Protein AF-A0A9W7ATI6-F1 (afdb_monomer_lite)

Radius of gyration: 27.72 Å; chains: 1; bounding box: 76×76×62 Å

Sequence (302 aa):
MLGPPVRGVVDSLDEVRRDVKELQRQQNMWSTRRSHGVHMVLIVRATEPGTSPCEAAKWLSISLLIIFVQCWVLSTIVDESSYARCVDHDDCHIGEFCAPSPLNQRINPGTCHDCYVTTLPMSRIETEIYWLYVDDPTYWSSAVSHCTSTDTLPLRCDFLVHNRLMLSGGGVLVLLFSAVVALIPTVADLDQAADERAVMSERGLYKKSSSPIHVSTRALLYISHTSRVHFVPLLVVAATVGLLIADSLNSQNFLLNGLAVGFASNIDDLISFLIVSEAERQDVETFRDVVGGCTGFVRGVV

Organism: NCBI:txid1606541

Foldseek 3Di:
DDDDDPVVVVVVVVVVVVVVVVVVVVVLVVVLVLQDFLLLLLLCQLLPPPQDLVNSLVSLVVSVVLLVQLLVLLVVLLVCLQWPWDLFQVVDDQQWGFFADLPPRDSVGTTIDGLLVLVDDVVCCCVVVVSRDDPDPVVSVRSNVSNVVRVPDHPDRPLQVVLVVVQDPVLVVLLVVLVVLLCVLLVSLQVSLVLSVLSVVVSPLVPPDPPVSSVVSVVSSVVSSCSSNPSLSVSSVSSLVSQCSRDRSDNVSSVVSSVSSSCSSCVSSVVCVVPPDPVSSVVSSVVSVVSVVVVVVVVVPD

pLDDT: mean 85.04, std 12.94, range [37.16, 97.38]

Secondary structure (DSSP, 8-state):
-PPPPTHHHHHHHHHHHHHHHHHHHHHHHHHHTS---HHHHHHHHHTSTT--HHHHHHHHHHHHHHHHHHHHHHHHHHHHHHS-EESSGGGSPTTEEEE--TTT--STTEEEEEGGGGGS-HHHHHHH-GGG--S-HHHHHHHHHHHHHH--STTS-HHHHHHHHH--HHHHHHHHHHHHHHHHHHHHHHHHHHHHHHHHHHTTTTS----HHHHHHHHHHHHHHHIIIIIHHHHHHHHHHHHHHHS---HHHHHHHHHHHHHHHTHHHHHHHHHS-HHHHHHHHHHHHHHHHHHHHHHT--

Structure (mmCIF, N/CA/C/O backbone):
data_AF-A0A9W7ATI6-F1
#
_entry.id   AF-A0A9W7ATI6-F1
#
loop_
_atom_site.group_PDB
_atom_site.id
_atom_site.type_symbol
_atom_site.label_atom_id
_atom_site.label_alt_id
_atom_site.label_comp_id
_atom_site.label_asym_id
_atom_site.label_entity_id
_atom_site.label_seq_id
_atom_site.pdbx_PDB_ins_code
_atom_site.Cartn_x
_atom_site.Cartn_y
_atom_site.Cartn_z
_atom_site.occupancy
_atom_site.B_iso_or_equiv
_atom_site.auth_seq_id
_atom_site.auth_comp_id
_atom_site.auth_asym_id
_atom_site.auth_atom_id
_atom_site.pdbx_PDB_model_num
ATOM 1 N N . MET A 1 1 ? -52.123 -52.884 23.091 1.00 51.62 1 MET A N 1
ATOM 2 C CA . MET A 1 1 ? -50.723 -52.631 22.695 1.00 51.62 1 MET A CA 1
ATOM 3 C C . MET A 1 1 ? -50.350 -51.262 23.234 1.00 51.62 1 MET A C 1
ATOM 5 O O . MET A 1 1 ? -50.829 -50.266 22.713 1.00 51.62 1 MET A O 1
ATOM 9 N N . LEU A 1 2 ? -49.643 -51.223 24.364 1.00 52.16 2 LEU A N 1
ATOM 10 C CA . LEU A 1 2 ? -49.191 -49.979 24.988 1.00 52.16 2 LEU A CA 1
ATOM 11 C C . LEU A 1 2 ? -47.917 -49.545 24.260 1.00 52.16 2 LEU A C 1
ATOM 13 O O . LEU A 1 2 ? -46.961 -50.315 24.198 1.00 52.16 2 LEU A O 1
ATOM 17 N N . GLY A 1 3 ? -47.962 -48.369 23.633 1.00 63.25 3 GLY A N 1
ATOM 18 C CA . GLY A 1 3 ? -46.835 -47.811 22.891 1.00 63.25 3 GLY A CA 1
ATOM 19 C C . GLY A 1 3 ? -45.614 -47.579 23.789 1.00 63.25 3 GLY A C 1
ATOM 20 O O . GLY A 1 3 ? -45.766 -47.451 25.008 1.00 63.25 3 GLY A O 1
ATOM 21 N N . PRO A 1 4 ? -44.404 -47.547 23.205 1.00 60.66 4 PRO A N 1
ATOM 22 C CA . PRO A 1 4 ? -43.172 -47.366 23.959 1.00 60.66 4 PRO A CA 1
ATOM 23 C C . PRO A 1 4 ? -43.189 -46.050 24.758 1.00 60.66 4 PRO A C 1
ATOM 25 O O . PRO A 1 4 ? -43.809 -45.069 24.338 1.00 60.66 4 PRO A O 1
ATOM 28 N N . PRO A 1 5 ? -42.527 -46.017 25.926 1.00 57.91 5 PRO A N 1
ATOM 29 C CA . PRO A 1 5 ? -42.565 -44.877 26.828 1.00 57.91 5 PRO A CA 1
ATOM 30 C C . PRO A 1 5 ? -41.905 -43.645 26.195 1.00 57.91 5 PRO A C 1
ATOM 32 O O . PRO A 1 5 ? -40.719 -43.644 25.876 1.00 57.91 5 PRO A O 1
ATOM 35 N N . VAL A 1 6 ? -42.681 -42.562 26.100 1.00 66.31 6 VAL A N 1
ATOM 36 C CA . VAL A 1 6 ? -42.311 -41.240 25.551 1.00 66.31 6 VAL A CA 1
ATOM 37 C C . VAL A 1 6 ? -41.060 -40.628 26.212 1.00 66.31 6 VAL A C 1
ATOM 39 O O . VAL A 1 6 ? -40.416 -39.764 25.626 1.00 66.31 6 VAL A O 1
ATOM 42 N N . ARG A 1 7 ? -40.658 -41.104 27.400 1.00 68.75 7 ARG A N 1
ATOM 43 C CA . ARG A 1 7 ? -39.476 -40.609 28.130 1.00 68.75 7 ARG A CA 1
ATOM 44 C C . ARG A 1 7 ? -38.170 -40.696 27.336 1.00 68.75 7 ARG A C 1
ATOM 46 O O . ARG A 1 7 ? -37.406 -39.744 27.376 1.00 68.75 7 ARG A O 1
ATOM 53 N N . GLY A 1 8 ? -37.951 -41.760 26.561 1.00 67.62 8 GLY A N 1
ATOM 54 C CA . GLY A 1 8 ? -36.693 -41.922 25.816 1.00 67.62 8 GLY A CA 1
ATOM 55 C C . GLY A 1 8 ? -36.471 -40.880 24.710 1.00 67.62 8 GLY A C 1
ATOM 56 O O . GLY A 1 8 ? -35.336 -40.624 24.326 1.00 67.62 8 GLY A O 1
ATOM 57 N N . VAL A 1 9 ? -37.541 -40.251 24.209 1.00 71.38 9 VAL A N 1
ATOM 58 C CA . VAL A 1 9 ? -37.456 -39.238 23.142 1.00 71.38 9 VAL A CA 1
ATOM 59 C C . VAL A 1 9 ? -37.046 -37.870 23.696 1.00 71.38 9 VAL A C 1
ATOM 61 O O . VAL A 1 9 ? -36.366 -37.110 23.012 1.00 71.38 9 VAL A O 1
ATOM 64 N N . VAL A 1 10 ? -37.427 -37.556 24.938 1.00 76.25 10 VAL A N 1
ATOM 65 C CA . VAL A 1 10 ? -37.112 -36.265 25.571 1.00 76.25 10 VAL A CA 1
ATOM 66 C C . VAL A 1 10 ? -35.636 -36.197 25.962 1.00 76.25 10 VAL A C 1
ATOM 68 O O . VAL A 1 10 ? -34.972 -35.217 25.635 1.00 76.25 10 VAL A O 1
ATOM 71 N N . ASP A 1 11 ? -35.101 -37.266 26.556 1.00 80.12 11 ASP A N 1
ATOM 72 C CA . ASP A 1 11 ? -33.689 -37.319 26.959 1.00 80.12 11 ASP A CA 1
ATOM 73 C C . ASP A 1 11 ? -32.748 -37.219 25.740 1.00 80.12 11 ASP A C 1
ATOM 75 O O . ASP A 1 11 ? -31.734 -36.522 25.782 1.00 80.12 11 ASP A O 1
ATOM 79 N N . SER A 1 12 ? -33.142 -37.822 24.611 1.00 82.50 12 SER A N 1
ATOM 80 C CA . SER A 1 12 ? -32.410 -37.730 23.340 1.00 82.50 12 SER A CA 1
ATOM 81 C C . SER A 1 12 ? -32.424 -36.316 22.742 1.00 82.50 12 SER A C 1
ATOM 83 O O . SER A 1 12 ? -31.421 -35.876 22.182 1.00 82.50 12 SER A O 1
ATOM 85 N N . LEU A 1 13 ? -33.522 -35.566 22.886 1.00 85.19 13 LEU A N 1
ATOM 86 C CA . LEU A 1 13 ? -33.608 -34.179 22.411 1.00 85.19 13 LEU A CA 1
ATOM 87 C C . LEU A 1 13 ? -32.725 -33.228 23.225 1.00 85.19 13 LEU A C 1
ATOM 89 O O . LEU A 1 13 ? -32.112 -32.325 22.652 1.00 85.19 13 LEU A O 1
ATOM 93 N N . ASP A 1 14 ? -32.635 -33.423 24.540 1.00 88.12 14 ASP A N 1
ATOM 94 C CA . ASP A 1 14 ? -31.784 -32.598 25.402 1.00 88.12 14 ASP A CA 1
ATOM 95 C C . ASP A 1 14 ? -30.289 -32.876 25.202 1.00 88.12 14 ASP A C 1
ATOM 97 O O . ASP A 1 14 ? -29.465 -31.968 25.353 1.00 88.12 14 ASP A O 1
ATOM 101 N N . GLU A 1 15 ? -29.931 -34.107 24.835 1.00 90.38 15 GLU A N 1
ATOM 102 C CA . GLU A 1 15 ? -28.570 -34.481 24.448 1.00 90.38 15 GLU A CA 1
ATOM 103 C C . GLU A 1 15 ? -28.185 -33.852 23.102 1.00 90.38 15 GLU A C 1
ATOM 105 O O . GLU A 1 15 ? -27.211 -33.104 23.041 1.00 90.38 15 GLU A O 1
ATOM 110 N N . VAL A 1 16 ? -29.037 -33.976 22.076 1.00 86.38 16 VAL A N 1
ATOM 111 C CA . VAL A 1 16 ? -28.834 -33.306 20.776 1.00 86.38 16 VAL A CA 1
ATOM 112 C C . VAL A 1 16 ? -28.744 -31.786 20.938 1.00 86.38 16 VAL A C 1
ATOM 114 O O . VAL A 1 16 ? -27.921 -31.132 20.301 1.00 86.38 16 VAL A O 1
ATOM 117 N N . ARG A 1 17 ? -29.545 -31.185 21.825 1.00 93.62 17 ARG A N 1
ATOM 118 C CA . ARG A 1 17 ? -29.489 -29.740 22.096 1.00 93.62 17 ARG A CA 1
ATOM 119 C C . ARG A 1 17 ? -28.186 -29.318 22.775 1.00 93.62 17 ARG A C 1
ATOM 121 O O . ARG A 1 17 ? -27.727 -28.196 22.547 1.00 93.62 17 ARG A O 1
ATOM 128 N N . ARG A 1 18 ? -27.613 -30.174 23.625 1.00 91.94 18 ARG A N 1
ATOM 129 C CA . ARG A 1 18 ? -26.296 -29.952 24.237 1.00 91.94 18 ARG A CA 1
ATOM 130 C C . ARG A 1 18 ? -25.189 -30.064 23.200 1.00 91.94 18 ARG A C 1
ATOM 132 O O . ARG A 1 18 ? -24.376 -29.150 23.129 1.00 91.94 18 ARG A O 1
ATOM 139 N N . ASP A 1 19 ? -25.224 -31.090 22.360 1.00 87.94 19 ASP A N 1
ATOM 140 C CA . ASP A 1 19 ? -24.215 -31.313 21.322 1.00 87.94 19 ASP A CA 1
ATOM 141 C C . ASP A 1 19 ? -24.245 -30.220 20.256 1.00 87.94 19 ASP A C 1
ATOM 143 O O . ASP A 1 19 ? -23.198 -29.729 19.850 1.00 87.94 19 ASP A O 1
ATOM 147 N N . VAL A 1 20 ? -25.435 -29.751 19.862 1.00 83.75 20 VAL A N 1
ATOM 148 C CA . VAL A 1 20 ? -25.567 -28.591 18.969 1.00 83.75 20 VAL A CA 1
ATOM 149 C C . VAL A 1 20 ? -24.968 -27.350 19.620 1.00 83.75 20 VAL A C 1
ATOM 151 O O . VAL A 1 20 ? -24.196 -26.659 18.970 1.00 83.75 20 VAL A O 1
ATOM 154 N N . LYS A 1 21 ? -25.245 -27.077 20.902 1.00 80.81 21 LYS A N 1
ATOM 155 C CA . LYS A 1 21 ? -24.635 -25.938 21.612 1.00 80.81 21 LYS A CA 1
ATOM 156 C C . LYS A 1 21 ? -23.119 -26.059 21.733 1.00 80.81 21 LYS A C 1
ATOM 158 O O . LYS A 1 21 ? -22.437 -25.042 21.647 1.00 80.81 21 LYS A O 1
ATOM 163 N N . GLU A 1 22 ? -22.606 -27.264 21.946 1.00 82.50 22 GLU A N 1
ATOM 164 C CA . GLU A 1 22 ? -21.173 -27.516 22.065 1.00 82.50 22 GLU A CA 1
ATOM 165 C C . GLU A 1 22 ? -20.475 -27.399 20.708 1.00 82.50 22 GLU A C 1
ATOM 167 O O . GLU A 1 22 ? -19.450 -26.738 20.614 1.00 82.50 22 GLU A O 1
ATOM 172 N N . LEU A 1 23 ? -21.069 -27.918 19.632 1.00 72.25 23 LEU A N 1
ATOM 173 C CA . LEU A 1 23 ? -20.584 -27.716 18.266 1.00 72.25 23 LEU A CA 1
ATOM 174 C C . LEU A 1 23 ? -20.655 -26.249 17.851 1.00 72.25 23 LEU A C 1
ATOM 176 O O . LEU A 1 23 ? -19.742 -25.770 17.195 1.00 72.25 23 LEU A O 1
ATOM 180 N N . GLN A 1 24 ? -21.685 -25.512 18.267 1.00 72.12 24 GLN A N 1
ATOM 181 C CA . GLN A 1 24 ? -21.799 -24.077 18.008 1.00 72.12 24 GLN A CA 1
ATOM 182 C C . GLN A 1 24 ? -20.759 -23.287 18.809 1.00 72.12 24 GLN A C 1
ATOM 184 O O . GLN A 1 24 ? -20.152 -22.366 18.276 1.00 72.12 24 GLN A O 1
ATOM 189 N N . ARG A 1 25 ? -20.471 -23.699 20.052 1.00 66.06 25 ARG A N 1
ATOM 190 C CA . ARG A 1 25 ? -19.345 -23.180 20.840 1.00 66.06 25 ARG A CA 1
ATOM 191 C C . ARG A 1 25 ? -18.009 -23.485 20.192 1.00 66.06 25 ARG A C 1
ATOM 193 O O . ARG A 1 25 ? -17.198 -22.582 20.081 1.00 66.06 25 ARG A O 1
ATOM 200 N N . GLN A 1 26 ? -17.781 -24.717 19.747 1.00 58.88 26 GLN A N 1
ATOM 201 C CA . GLN A 1 26 ? -16.547 -25.110 19.078 1.00 58.88 26 GLN A CA 1
ATOM 202 C C . GLN A 1 26 ? -16.400 -24.392 17.742 1.00 58.88 26 GLN A C 1
ATOM 204 O O . GLN A 1 26 ? -15.335 -23.870 17.460 1.00 58.88 26 GLN A O 1
ATOM 209 N N . GLN A 1 27 ? -17.457 -24.276 16.944 1.00 61.06 27 GLN A N 1
ATOM 210 C CA . GLN A 1 27 ? -17.443 -23.538 15.685 1.00 61.06 27 GLN A CA 1
ATOM 211 C C . GLN A 1 27 ? -17.192 -22.042 15.911 1.00 61.06 27 GLN A C 1
ATOM 213 O O . GLN A 1 27 ? -16.400 -21.449 15.178 1.00 61.06 27 GLN A O 1
ATOM 218 N N . ASN A 1 28 ? -17.767 -21.457 16.965 1.00 52.31 28 ASN A N 1
ATOM 219 C CA . ASN A 1 28 ? -17.426 -20.108 17.403 1.00 52.31 28 ASN A CA 1
ATOM 220 C C . ASN A 1 28 ? -15.957 -20.025 17.838 1.00 52.31 28 ASN A C 1
ATOM 222 O O . ASN A 1 28 ? -15.294 -19.092 17.396 1.00 52.31 28 ASN A O 1
ATOM 226 N N . MET A 1 29 ? -15.435 -21.028 18.566 1.00 44.56 29 MET A N 1
ATOM 227 C CA . MET A 1 29 ? -14.030 -21.182 19.010 1.00 44.56 29 MET A CA 1
ATOM 228 C C . MET A 1 29 ? -13.028 -21.285 17.837 1.00 44.56 29 MET A C 1
ATOM 230 O O . MET A 1 29 ? -11.939 -20.715 17.838 1.00 44.56 29 MET A O 1
ATOM 234 N N . TRP A 1 30 ? -13.400 -22.023 16.790 1.00 41.22 30 TRP A N 1
ATOM 235 C CA . TRP A 1 30 ? -12.609 -22.171 15.568 1.00 41.22 30 TRP A CA 1
ATOM 236 C C . TRP A 1 30 ? -12.714 -20.925 14.676 1.00 41.22 30 TRP A C 1
ATOM 238 O O . TRP A 1 30 ? -11.758 -20.609 13.971 1.00 41.22 30 TRP A O 1
ATOM 248 N N . SER A 1 31 ? -13.821 -20.172 14.743 1.00 48.69 31 SER A N 1
ATOM 249 C CA . SER A 1 31 ? -13.929 -18.845 14.116 1.00 48.69 31 SER A CA 1
ATOM 250 C C . SER A 1 31 ? -13.167 -17.753 14.887 1.00 48.69 31 SER A C 1
ATOM 252 O O . SER A 1 31 ? -12.706 -16.792 14.275 1.00 48.69 31 SER A O 1
ATOM 254 N N . THR A 1 32 ? -12.983 -17.921 16.202 1.00 42.81 32 THR A N 1
ATOM 255 C CA . THR A 1 32 ? -12.274 -16.995 17.114 1.00 42.81 32 THR A CA 1
ATOM 256 C C . THR A 1 32 ? -10.761 -17.146 17.073 1.00 42.81 32 THR A C 1
ATOM 258 O O . THR A 1 32 ? -10.058 -16.196 17.379 1.00 42.81 32 THR A O 1
ATOM 261 N N . ARG A 1 33 ? -10.229 -18.248 16.529 1.00 47.69 33 ARG A N 1
ATOM 262 C CA . ARG A 1 33 ? -8.802 -18.334 16.163 1.00 47.69 33 ARG A CA 1
ATOM 263 C C . ARG A 1 33 ? -8.390 -17.451 14.976 1.00 47.69 33 ARG A C 1
ATOM 265 O O . ARG A 1 33 ? -7.225 -17.496 14.580 1.00 47.69 33 ARG A O 1
ATOM 272 N N . ARG A 1 34 ? -9.305 -16.660 14.399 1.00 54.88 34 ARG A N 1
ATOM 273 C CA . ARG A 1 34 ? -8.935 -15.548 13.513 1.00 54.88 34 ARG A CA 1
ATOM 274 C C . ARG A 1 34 ? -8.216 -14.506 14.361 1.00 54.88 34 ARG A C 1
ATOM 276 O O . ARG A 1 34 ? -8.836 -13.906 15.235 1.00 54.88 34 ARG A O 1
ATOM 283 N N . SER A 1 35 ? -6.921 -14.329 14.108 1.00 56.12 35 SER A N 1
ATOM 284 C CA . SER A 1 35 ? -6.078 -13.294 14.705 1.00 56.12 35 SER A CA 1
ATOM 285 C C . SER A 1 35 ? -6.854 -11.989 14.816 1.00 56.12 35 SER A C 1
ATOM 287 O O . SER A 1 35 ? -7.291 -11.411 13.830 1.00 56.12 35 SER A O 1
ATOM 289 N N . HIS A 1 36 ? -7.116 -11.554 16.043 1.00 68.94 36 HIS A N 1
ATOM 290 C CA . HIS A 1 36 ? -7.643 -10.220 16.252 1.00 68.94 36 HIS A CA 1
ATOM 291 C C . HIS A 1 36 ? -6.458 -9.271 16.187 1.00 68.94 36 HIS A C 1
ATOM 293 O O . HIS A 1 36 ? -5.643 -9.256 17.111 1.00 68.94 36 HIS A O 1
ATOM 299 N N . GLY A 1 37 ? -6.344 -8.507 15.103 1.00 86.25 37 GLY A N 1
ATOM 300 C CA . GLY A 1 37 ? -5.320 -7.476 14.975 1.00 86.25 37 GLY A CA 1
ATOM 301 C C . GLY A 1 37 ? -5.337 -6.504 16.147 1.00 86.25 37 GLY A C 1
ATOM 302 O O . GLY A 1 37 ? -6.390 -6.242 16.743 1.00 86.25 37 GLY A O 1
ATOM 303 N N . VAL A 1 38 ? -4.167 -5.942 16.477 1.00 90.69 38 VAL A N 1
ATOM 304 C CA . VAL A 1 38 ? -3.998 -4.976 17.586 1.00 90.69 38 VAL A CA 1
ATOM 305 C C . VAL A 1 38 ? -5.029 -3.865 17.485 1.00 90.69 38 VAL A C 1
ATOM 307 O O . VAL A 1 38 ? -5.577 -3.410 18.484 1.00 90.69 38 VAL A O 1
ATOM 310 N N . HIS A 1 39 ? -5.324 -3.460 16.256 1.00 91.88 39 HIS A N 1
ATOM 311 C CA . HIS A 1 39 ? -6.316 -2.456 15.937 1.00 91.88 39 HIS A CA 1
ATOM 312 C C . HIS A 1 39 ? -7.690 -2.723 16.574 1.00 91.88 39 HIS A C 1
ATOM 314 O O . HIS A 1 39 ? -8.250 -1.838 17.222 1.00 91.88 39 HIS A O 1
ATOM 320 N N . MET A 1 40 ? -8.207 -3.950 16.471 1.00 90.94 40 MET A N 1
ATOM 321 C CA . MET A 1 40 ? -9.504 -4.309 17.054 1.00 90.94 40 MET A CA 1
ATOM 322 C C . MET A 1 40 ? -9.458 -4.267 18.585 1.00 90.94 40 MET A C 1
ATOM 324 O O . MET A 1 40 ? -10.374 -3.741 19.217 1.00 90.94 40 MET A O 1
ATOM 328 N N . VAL A 1 41 ? -8.364 -4.745 19.188 1.00 91.06 41 VAL A N 1
ATOM 329 C CA . VAL A 1 41 ? -8.143 -4.663 20.643 1.00 91.06 41 VAL A CA 1
ATOM 330 C C . VAL A 1 41 ? -8.166 -3.202 21.101 1.00 91.06 41 VAL A C 1
ATOM 332 O O . VAL A 1 41 ? -8.845 -2.862 22.070 1.00 91.06 41 VAL A O 1
ATOM 335 N N . LEU A 1 42 ? -7.491 -2.311 20.373 1.00 92.94 42 LEU A N 1
ATOM 336 C CA . LEU A 1 42 ? -7.464 -0.878 20.665 1.00 92.94 42 LEU A CA 1
ATOM 337 C C . LEU A 1 42 ? -8.850 -0.232 20.540 1.00 92.94 42 LEU A C 1
ATOM 339 O O . LEU A 1 42 ? -9.218 0.568 21.402 1.00 92.94 42 LEU A O 1
ATOM 343 N N . ILE A 1 43 ? -9.645 -0.600 19.529 1.00 91.50 43 ILE A N 1
ATOM 344 C CA . ILE A 1 43 ? -11.040 -0.147 19.399 1.00 91.50 43 ILE A CA 1
ATOM 345 C C . ILE A 1 43 ? -11.877 -0.637 20.579 1.00 91.50 43 ILE A C 1
ATOM 347 O O . ILE A 1 43 ? -12.638 0.138 21.163 1.00 91.50 43 ILE A O 1
ATOM 351 N N . VAL A 1 44 ? -11.734 -1.903 20.967 1.00 90.19 44 VAL A N 1
ATOM 352 C CA . VAL A 1 44 ? -12.432 -2.474 22.123 1.00 90.19 44 VAL A CA 1
ATOM 353 C C . VAL A 1 44 ? -12.073 -1.705 23.396 1.00 90.19 44 VAL A C 1
ATOM 355 O O . VAL A 1 44 ? -12.975 -1.269 24.106 1.00 90.19 44 VAL A O 1
ATOM 358 N N . ARG A 1 45 ? -10.796 -1.424 23.662 1.00 91.00 45 ARG A N 1
ATOM 359 C CA . ARG A 1 45 ? -10.388 -0.610 24.824 1.00 91.00 45 ARG A CA 1
ATOM 360 C C . ARG A 1 45 ? -10.929 0.822 24.749 1.00 91.00 45 ARG A C 1
ATOM 362 O O . ARG A 1 45 ? -11.443 1.355 25.732 1.00 91.00 45 ARG A O 1
ATOM 369 N N . ALA A 1 46 ? -10.878 1.440 23.569 1.00 91.69 46 ALA A N 1
ATOM 370 C CA . ALA A 1 46 ? -11.382 2.797 23.353 1.00 91.69 46 ALA A CA 1
ATOM 371 C C . ALA A 1 46 ? -12.899 2.922 23.563 1.00 91.69 46 ALA A C 1
ATOM 373 O O . ALA A 1 46 ? -13.395 3.990 23.916 1.00 91.69 46 ALA A O 1
ATOM 374 N N . THR A 1 47 ? -13.635 1.840 23.318 1.00 89.12 47 THR A N 1
ATOM 375 C CA . THR A 1 47 ? -15.101 1.786 23.386 1.00 89.12 47 THR A CA 1
ATOM 376 C C . THR A 1 47 ? -15.622 1.148 24.675 1.00 89.12 47 THR A C 1
ATOM 378 O O . THR A 1 47 ? -16.834 0.993 24.827 1.00 89.12 47 THR A O 1
ATOM 381 N N . GLU A 1 48 ? -14.740 0.739 25.588 1.00 88.06 48 GLU A N 1
ATOM 382 C CA . GLU A 1 48 ? -15.114 0.058 26.826 1.00 88.06 48 GLU A CA 1
ATOM 383 C C . GLU A 1 48 ? -15.979 0.964 27.734 1.00 88.06 48 GLU A C 1
ATOM 385 O O . GLU A 1 48 ? -15.746 2.178 27.825 1.00 88.06 48 GLU A O 1
ATOM 390 N N . PRO A 1 49 ? -17.024 0.423 28.393 1.00 85.75 49 PRO A N 1
ATOM 391 C CA . PRO A 1 49 ? -17.849 1.209 29.302 1.00 85.75 49 PRO A CA 1
ATOM 392 C C . PRO A 1 49 ? -17.021 1.825 30.435 1.00 85.75 49 PRO A C 1
ATOM 394 O O . PRO A 1 49 ? -16.366 1.122 31.194 1.00 85.75 49 PRO A O 1
ATOM 397 N N . GLY A 1 50 ? -17.100 3.148 30.586 1.00 88.06 50 GLY A N 1
ATOM 398 C CA . GLY A 1 50 ? -16.363 3.880 31.622 1.00 88.06 50 GLY A CA 1
ATOM 399 C C . GLY A 1 50 ? -15.028 4.462 31.156 1.00 88.06 50 GLY A C 1
ATOM 400 O O . GLY A 1 50 ? -14.476 5.301 31.868 1.00 88.06 50 GLY A O 1
ATOM 401 N N . THR A 1 51 ? -14.557 4.118 29.952 1.00 88.94 51 THR A N 1
ATOM 402 C CA . THR A 1 51 ? -13.366 4.739 29.363 1.00 88.94 51 THR A CA 1
ATOM 403 C C . THR A 1 51 ? -13.572 6.243 29.211 1.00 88.94 51 THR A C 1
ATOM 405 O O . THR A 1 51 ? -14.555 6.716 28.628 1.00 88.94 51 THR A O 1
ATOM 408 N N . SER A 1 52 ? -12.632 7.021 29.751 1.00 90.88 52 SER A N 1
ATOM 409 C CA . SER A 1 52 ? -12.683 8.476 29.628 1.00 90.88 52 SER A CA 1
ATOM 410 C C . SER A 1 52 ? -12.483 8.901 28.163 1.00 90.88 52 SER A C 1
ATOM 412 O O . SER A 1 52 ? -11.746 8.245 27.426 1.00 90.88 52 SER A O 1
ATOM 414 N N . PRO A 1 53 ? -13.061 10.025 27.704 1.00 88.00 53 PRO A N 1
ATOM 415 C CA . PRO A 1 53 ? -12.906 10.453 26.312 1.00 88.00 53 PRO A CA 1
ATOM 416 C C . PRO A 1 53 ? -11.446 10.692 25.882 1.00 88.00 53 PRO A C 1
ATOM 418 O O . PRO A 1 53 ? -11.093 10.453 24.731 1.00 88.00 53 PRO A O 1
ATOM 421 N N . CYS A 1 54 ? -10.587 11.138 26.806 1.00 89.50 54 CYS A N 1
ATOM 422 C CA . CYS A 1 54 ? -9.154 11.321 26.554 1.00 89.50 54 CYS A CA 1
ATOM 423 C C . CYS A 1 54 ? -8.446 9.975 26.346 1.00 89.50 54 CYS A C 1
ATOM 425 O O . CYS A 1 54 ? -7.642 9.813 25.431 1.00 89.50 54 CYS A O 1
ATOM 427 N N . GLU A 1 55 ? -8.789 8.983 27.163 1.00 93.25 55 GLU A N 1
ATOM 428 C CA . GLU A 1 55 ? -8.242 7.639 27.040 1.00 93.25 55 GLU A CA 1
ATOM 429 C C . GLU A 1 55 ? -8.723 6.933 25.768 1.00 93.25 55 GLU A C 1
ATOM 431 O O . GLU A 1 55 ? -7.914 6.325 25.070 1.00 93.25 55 GLU A O 1
ATOM 436 N N . ALA A 1 56 ? -9.999 7.094 25.406 1.00 91.81 56 ALA A N 1
ATOM 437 C CA . ALA A 1 56 ? -10.526 6.620 24.131 1.00 91.81 56 ALA A CA 1
ATOM 438 C C . ALA A 1 56 ? -9.766 7.240 22.948 1.00 91.81 56 ALA A C 1
ATOM 440 O O . ALA A 1 56 ? -9.299 6.523 22.065 1.00 91.81 56 ALA A O 1
ATOM 441 N N . ALA A 1 57 ? -9.567 8.563 22.958 1.00 91.44 57 ALA A N 1
ATOM 442 C CA . ALA A 1 57 ? -8.803 9.258 21.923 1.00 91.44 57 ALA A CA 1
ATOM 443 C C . ALA A 1 57 ? -7.346 8.769 21.834 1.00 91.44 57 ALA A C 1
ATOM 445 O O . ALA A 1 57 ? -6.831 8.605 20.727 1.00 91.44 57 ALA A O 1
ATOM 446 N N . LYS A 1 58 ? -6.694 8.487 22.972 1.00 94.19 58 LYS A N 1
ATOM 447 C CA . LYS A 1 58 ? -5.344 7.900 23.021 1.00 94.19 58 LYS A CA 1
ATOM 448 C C . LYS A 1 58 ? -5.302 6.554 22.295 1.00 94.19 58 LYS A C 1
ATOM 450 O O . LYS A 1 58 ? -4.473 6.373 21.407 1.00 94.19 58 LYS A O 1
ATOM 455 N N . TRP A 1 59 ? -6.198 5.629 22.641 1.00 94.94 59 TRP A N 1
ATOM 456 C CA . TRP A 1 59 ? -6.233 4.294 22.036 1.00 94.94 59 TRP A CA 1
ATOM 457 C C . TRP A 1 59 ? -6.532 4.339 20.533 1.00 94.94 59 TRP A C 1
ATOM 459 O O . TRP A 1 59 ? -5.844 3.682 19.754 1.00 94.94 59 TRP A O 1
ATOM 469 N N . LEU A 1 60 ? -7.478 5.182 20.113 1.00 94.50 60 LEU A N 1
ATOM 470 C CA . LEU A 1 60 ? -7.796 5.378 18.694 1.00 94.50 60 LEU A CA 1
ATOM 471 C C . LEU A 1 60 ? -6.653 6.022 17.913 1.00 94.50 60 LEU A C 1
ATOM 473 O O . LEU A 1 60 ? -6.435 5.673 16.760 1.00 94.50 60 LEU A O 1
ATOM 477 N N . SER A 1 61 ? -5.901 6.935 18.530 1.00 94.62 61 SER A N 1
ATOM 478 C CA . SER A 1 61 ? -4.730 7.540 17.886 1.00 94.62 61 SER A CA 1
ATOM 479 C C . SER A 1 61 ? -3.632 6.505 17.639 1.00 94.62 61 SER A C 1
ATOM 481 O O . SER A 1 61 ? -3.023 6.509 16.574 1.00 94.62 61 SER A O 1
ATOM 483 N N . ILE A 1 62 ? -3.405 5.588 18.589 1.00 95.31 62 ILE A N 1
ATOM 484 C CA . ILE A 1 62 ? -2.458 4.474 18.414 1.00 95.31 62 ILE A CA 1
ATOM 485 C C . ILE A 1 62 ? -2.934 3.547 17.289 1.00 95.31 62 ILE A C 1
ATOM 487 O O . ILE A 1 62 ? -2.145 3.151 16.439 1.00 95.31 62 ILE A O 1
ATOM 491 N N . SER A 1 63 ? -4.228 3.236 17.253 1.00 94.69 63 SER A N 1
ATOM 492 C CA . SER A 1 63 ? -4.820 2.379 16.221 1.00 94.69 63 SER A CA 1
ATOM 493 C C . SER A 1 63 ? -4.696 3.006 14.821 1.00 94.69 63 SER A C 1
ATOM 495 O O . SER A 1 63 ? -4.235 2.355 13.885 1.00 94.69 63 SER A O 1
ATOM 497 N N . LEU A 1 64 ? -4.984 4.304 14.691 1.00 95.69 64 LEU A N 1
ATOM 498 C CA . LEU A 1 64 ? -4.777 5.055 13.451 1.00 95.69 64 LEU A CA 1
ATOM 499 C C . LEU A 1 64 ? -3.308 5.126 13.034 1.00 95.69 64 LEU A C 1
ATOM 501 O O . LEU A 1 64 ? -3.027 5.080 11.841 1.00 95.69 64 LEU A O 1
ATOM 505 N N . LEU A 1 65 ? -2.376 5.223 13.986 1.00 95.75 65 LEU A N 1
ATOM 506 C CA . LEU A 1 65 ? -0.944 5.195 13.689 1.00 95.75 65 LEU A CA 1
ATOM 507 C C . LEU A 1 65 ? -0.531 3.854 13.067 1.00 95.75 65 LEU A C 1
ATOM 509 O O . LEU A 1 65 ? 0.243 3.852 12.116 1.00 95.75 65 LEU A O 1
ATOM 513 N N . ILE A 1 66 ? -1.071 2.733 13.556 1.00 94.31 66 ILE A N 1
ATOM 514 C CA . ILE A 1 66 ? -0.806 1.404 12.981 1.00 94.31 66 ILE A CA 1
ATOM 515 C C . ILE A 1 66 ? -1.313 1.337 11.535 1.00 94.31 66 ILE A C 1
ATOM 517 O O . ILE A 1 66 ? -0.542 0.983 10.644 1.00 94.31 66 ILE A O 1
ATOM 521 N N . ILE A 1 67 ? -2.560 1.755 11.286 1.00 94.25 67 ILE A N 1
ATOM 522 C CA . ILE A 1 67 ? -3.121 1.809 9.923 1.00 94.25 67 ILE A CA 1
ATOM 523 C C . ILE A 1 67 ? -2.289 2.741 9.034 1.00 94.25 67 ILE A C 1
ATOM 525 O O . ILE A 1 67 ? -2.013 2.423 7.883 1.00 94.25 67 ILE A O 1
ATOM 529 N N . PHE A 1 68 ? -1.860 3.892 9.554 1.00 96.00 68 PHE A N 1
ATOM 530 C CA . PHE A 1 68 ? -1.031 4.829 8.804 1.00 96.00 68 PHE A CA 1
ATOM 531 C C . PHE A 1 68 ? 0.309 4.208 8.402 1.00 96.00 68 PHE A C 1
ATOM 533 O O . PHE A 1 68 ? 0.702 4.334 7.247 1.00 96.00 68 PHE A O 1
ATOM 540 N N . VAL A 1 69 ? 0.988 3.507 9.317 1.00 95.19 69 VAL A N 1
ATOM 541 C CA . VAL A 1 69 ? 2.238 2.790 9.014 1.00 95.19 69 VAL A CA 1
ATOM 542 C C . VAL A 1 69 ? 2.001 1.718 7.952 1.00 95.19 69 VAL A C 1
ATOM 544 O O . VAL A 1 69 ? 2.774 1.632 7.002 1.00 95.19 69 VAL A O 1
ATOM 547 N N . GLN A 1 70 ? 0.916 0.950 8.057 1.00 94.44 70 GLN A N 1
ATOM 548 C CA . GLN A 1 70 ? 0.538 -0.055 7.061 1.00 94.44 70 GLN A CA 1
ATOM 549 C C . GLN A 1 70 ? 0.307 0.569 5.676 1.00 94.44 70 GLN A C 1
ATOM 551 O O . GLN A 1 70 ? 0.888 0.120 4.687 1.00 94.44 70 GLN A O 1
ATOM 556 N N . CYS A 1 71 ? -0.482 1.644 5.602 1.00 95.75 71 CYS A N 1
ATOM 557 C CA . CYS A 1 71 ? -0.705 2.394 4.366 1.00 95.75 71 CYS A CA 1
ATOM 558 C C . CYS A 1 71 ? 0.599 2.976 3.810 1.00 95.75 71 CYS A C 1
ATOM 560 O O . CYS A 1 71 ? 0.808 2.948 2.602 1.00 95.75 71 CYS A O 1
ATOM 562 N N . TRP A 1 72 ? 1.481 3.488 4.669 1.00 96.06 72 TRP A N 1
ATOM 563 C CA . TRP A 1 72 ? 2.767 4.050 4.264 1.00 96.06 72 TRP A CA 1
ATOM 564 C C . TRP A 1 72 ? 3.691 2.986 3.660 1.00 96.06 72 TRP A C 1
ATOM 566 O O . TRP A 1 72 ? 4.260 3.212 2.593 1.00 96.06 72 TRP A O 1
ATOM 576 N N . VAL A 1 73 ? 3.787 1.804 4.279 1.00 95.81 73 VAL A N 1
ATOM 577 C CA . VAL A 1 73 ? 4.552 0.670 3.732 1.00 95.81 73 VAL A CA 1
ATOM 578 C C . VAL A 1 73 ? 3.986 0.242 2.378 1.00 95.81 73 VAL A C 1
ATOM 580 O O . VAL A 1 73 ? 4.739 0.133 1.414 1.00 95.81 73 VAL A O 1
ATOM 583 N N . LEU A 1 74 ? 2.667 0.052 2.269 1.00 95.56 74 LEU A N 1
ATOM 584 C CA . LEU A 1 74 ? 2.038 -0.335 1.000 1.00 95.56 74 LEU A CA 1
ATOM 585 C C . LEU A 1 74 ? 2.213 0.738 -0.083 1.00 95.56 74 LEU A C 1
ATOM 587 O O . LEU A 1 74 ? 2.514 0.402 -1.222 1.00 95.56 74 LEU A O 1
ATOM 591 N N . SER A 1 75 ? 2.077 2.020 0.265 1.00 96.12 75 SER A N 1
ATOM 592 C CA . SER A 1 75 ? 2.335 3.133 -0.657 1.00 96.12 75 SER A CA 1
ATOM 593 C C . SER A 1 75 ? 3.788 3.152 -1.119 1.00 96.12 75 SER A C 1
ATOM 595 O O . SER A 1 75 ? 4.041 3.389 -2.290 1.00 96.12 75 SER A O 1
ATOM 597 N N . THR A 1 76 ? 4.737 2.850 -0.230 1.00 94.25 76 THR A N 1
ATOM 598 C CA . THR A 1 76 ? 6.161 2.774 -0.586 1.00 94.25 76 THR A CA 1
ATOM 599 C C . THR A 1 76 ? 6.407 1.644 -1.583 1.00 94.25 76 THR A C 1
ATOM 601 O O . THR A 1 76 ? 7.117 1.845 -2.559 1.00 94.25 76 THR A O 1
ATOM 604 N N . ILE A 1 77 ? 5.757 0.488 -1.400 1.00 94.62 77 ILE A N 1
ATOM 605 C CA . ILE A 1 77 ? 5.803 -0.617 -2.369 1.00 94.62 77 ILE A CA 1
ATOM 606 C C . ILE A 1 77 ? 5.223 -0.183 -3.724 1.00 94.62 77 ILE A C 1
ATOM 608 O O . ILE A 1 77 ? 5.800 -0.495 -4.763 1.00 94.62 77 ILE A O 1
ATOM 612 N N . VAL A 1 78 ? 4.098 0.544 -3.738 1.00 95.25 78 VAL A N 1
ATOM 613 C CA . VAL A 1 78 ? 3.515 1.091 -4.979 1.00 95.25 78 VAL A CA 1
ATOM 614 C C . VAL A 1 78 ? 4.492 2.038 -5.670 1.00 95.25 78 VAL A C 1
ATOM 616 O O . VAL A 1 78 ? 4.715 1.904 -6.871 1.00 95.25 78 VAL A O 1
ATOM 619 N N . ASP A 1 79 ? 5.092 2.961 -4.925 1.00 92.25 79 ASP A N 1
ATOM 620 C CA . ASP A 1 79 ? 6.010 3.955 -5.476 1.00 92.25 79 ASP A CA 1
ATOM 621 C C . ASP A 1 79 ? 7.289 3.299 -6.013 1.00 92.25 79 ASP A C 1
ATOM 623 O O . ASP A 1 79 ? 7.689 3.574 -7.141 1.00 92.25 79 ASP A O 1
ATOM 627 N N . GLU A 1 80 ? 7.904 2.388 -5.252 1.00 91.56 80 GLU A N 1
ATOM 628 C CA . GLU A 1 80 ? 9.131 1.691 -5.662 1.00 91.56 80 GLU A CA 1
ATOM 629 C C . GLU A 1 80 ? 8.906 0.719 -6.823 1.00 91.56 80 GLU A C 1
ATOM 631 O O . GLU A 1 80 ? 9.790 0.561 -7.660 1.00 91.56 80 GLU A O 1
ATOM 636 N N . SER A 1 81 ? 7.724 0.103 -6.915 1.00 92.31 81 SER A N 1
ATOM 637 C CA . SER A 1 81 ? 7.371 -0.748 -8.060 1.00 92.31 81 SER A CA 1
ATOM 638 C C . SER A 1 81 ? 6.984 0.054 -9.305 1.00 92.31 81 SER A C 1
ATOM 640 O O . SER A 1 81 ? 7.191 -0.408 -10.422 1.00 92.31 81 SER A O 1
ATOM 642 N N . SER A 1 82 ? 6.458 1.269 -9.142 1.00 91.25 82 SER A N 1
ATOM 643 C CA . SER A 1 82 ? 6.150 2.152 -10.276 1.00 91.25 82 SER A CA 1
ATOM 644 C C . SER A 1 82 ? 7.392 2.859 -10.822 1.00 91.25 82 SER A C 1
ATOM 646 O O . SER A 1 82 ? 7.412 3.239 -11.989 1.00 91.25 82 SER A O 1
ATOM 648 N N . TYR A 1 83 ? 8.407 3.056 -9.976 1.00 91.62 83 TYR A N 1
ATOM 649 C CA . TYR A 1 83 ? 9.619 3.807 -10.288 1.00 91.62 83 TYR A CA 1
ATOM 650 C C . TYR A 1 83 ? 10.844 3.109 -9.688 1.00 91.62 83 TYR A C 1
ATOM 652 O O . TYR A 1 83 ? 11.326 3.480 -8.611 1.00 91.62 83 TYR A O 1
ATOM 660 N N . ALA A 1 84 ? 11.356 2.099 -10.397 1.00 93.88 84 ALA A N 1
ATOM 661 C CA . ALA A 1 84 ? 12.541 1.358 -9.974 1.00 93.88 84 ALA A CA 1
ATOM 662 C C . ALA A 1 84 ? 13.716 2.312 -9.701 1.00 93.88 84 ALA A C 1
ATOM 664 O O . ALA A 1 84 ? 13.936 3.278 -10.433 1.00 93.88 84 ALA A O 1
ATOM 665 N N . ARG A 1 85 ? 14.461 2.077 -8.618 1.00 94.88 85 ARG A N 1
ATOM 666 C CA . ARG A 1 85 ? 15.615 2.910 -8.251 1.00 94.88 85 ARG A CA 1
ATOM 667 C C . ARG A 1 85 ? 16.812 2.585 -9.135 1.00 94.88 85 ARG A C 1
ATOM 669 O O . ARG A 1 85 ? 17.067 1.424 -9.422 1.00 94.88 85 ARG A O 1
ATOM 676 N N . CYS A 1 86 ? 17.581 3.611 -9.474 1.00 96.12 86 CYS A N 1
ATOM 677 C CA . CYS A 1 86 ? 18.758 3.496 -10.330 1.00 96.12 86 CYS A CA 1
ATOM 678 C C . CYS A 1 86 ? 19.875 4.436 -9.865 1.00 96.12 86 CYS A C 1
ATOM 680 O O . CYS A 1 86 ? 19.632 5.412 -9.144 1.00 96.12 86 CYS A O 1
ATOM 682 N N . VAL A 1 87 ? 21.103 4.124 -10.262 1.00 96.19 87 VAL A N 1
ATOM 683 C CA . VAL A 1 87 ? 22.289 4.978 -10.121 1.00 96.19 87 VAL A CA 1
ATOM 684 C C . VAL A 1 87 ? 22.829 5.360 -11.500 1.00 96.19 87 VAL A C 1
ATOM 686 O O . VAL A 1 87 ? 23.310 6.481 -11.668 1.00 96.19 87 VAL A O 1
ATOM 689 N N . ASP A 1 88 ? 22.710 4.456 -12.472 1.00 96.69 88 ASP A N 1
ATOM 690 C CA . ASP A 1 88 ? 23.067 4.640 -13.879 1.00 96.69 88 ASP A CA 1
ATOM 691 C C . ASP A 1 88 ? 21.873 4.302 -14.794 1.00 96.69 88 ASP A C 1
ATOM 693 O O . ASP A 1 88 ? 20.936 3.615 -14.385 1.00 96.69 88 ASP A O 1
ATOM 697 N N . HIS A 1 89 ? 21.883 4.783 -16.039 1.00 96.88 89 HIS A N 1
ATOM 698 C CA . HIS A 1 89 ? 20.873 4.431 -17.039 1.00 96.88 89 HIS A CA 1
ATOM 699 C C . HIS A 1 89 ? 20.830 2.919 -17.299 1.00 96.88 89 HIS A C 1
ATOM 701 O O . HIS A 1 89 ? 19.748 2.377 -17.497 1.00 96.88 89 HIS A O 1
ATOM 707 N N . ASP A 1 90 ? 21.979 2.242 -17.215 1.00 96.94 90 ASP A N 1
ATOM 708 C CA . ASP A 1 90 ? 22.089 0.790 -17.407 1.00 96.94 90 ASP A CA 1
ATOM 709 C C . ASP A 1 90 ? 21.446 -0.039 -16.274 1.00 96.94 90 ASP A C 1
ATOM 711 O O . ASP A 1 90 ? 21.263 -1.247 -16.433 1.00 96.94 90 ASP A O 1
ATOM 715 N N . ASP A 1 91 ? 21.081 0.584 -15.145 1.00 96.50 91 ASP A N 1
ATOM 716 C CA . ASP A 1 91 ? 20.319 -0.083 -14.079 1.00 96.50 91 ASP A CA 1
ATOM 717 C C . ASP A 1 91 ? 18.826 -0.235 -14.436 1.00 96.50 91 ASP A C 1
ATOM 719 O O . ASP A 1 91 ? 18.118 -1.021 -13.802 1.00 96.50 91 ASP A O 1
ATOM 723 N N . CYS A 1 92 ? 18.335 0.526 -15.419 1.00 95.69 92 CYS A N 1
ATOM 724 C CA . CYS A 1 92 ? 16.935 0.523 -15.837 1.00 95.69 92 CYS A CA 1
ATOM 725 C C . CYS A 1 92 ? 16.640 -0.544 -16.898 1.00 95.69 92 CYS A C 1
ATOM 727 O O . CYS A 1 92 ? 17.540 -1.113 -17.523 1.00 95.69 92 CYS A O 1
ATOM 729 N N . HIS A 1 93 ? 15.357 -0.847 -17.109 1.00 94.81 93 HIS A N 1
ATOM 730 C CA . HIS A 1 93 ? 14.973 -1.786 -18.156 1.00 94.81 93 HIS A CA 1
ATOM 731 C C . HIS A 1 93 ? 15.192 -1.193 -19.556 1.00 94.81 93 HIS A C 1
ATOM 733 O O . HIS A 1 93 ? 15.355 0.009 -19.749 1.00 94.81 93 HIS A O 1
ATOM 739 N N . ILE A 1 94 ? 15.185 -2.061 -20.570 1.00 93.75 94 ILE A N 1
ATOM 740 C CA . ILE A 1 94 ? 15.266 -1.636 -21.973 1.00 93.75 94 ILE A CA 1
ATOM 741 C C . ILE A 1 94 ? 14.096 -0.688 -22.282 1.00 93.75 94 ILE A C 1
ATOM 743 O O . ILE A 1 94 ? 12.949 -1.008 -21.961 1.00 93.75 94 ILE A O 1
ATOM 747 N N . GLY A 1 95 ? 14.404 0.450 -22.911 1.00 94.75 95 GLY A N 1
ATOM 748 C CA . GLY A 1 95 ? 13.446 1.521 -23.199 1.00 94.75 95 GLY A CA 1
ATOM 749 C C . GLY A 1 95 ? 13.174 2.455 -22.015 1.00 94.75 95 GLY A C 1
ATOM 750 O O . GLY A 1 95 ? 12.250 3.265 -22.076 1.00 94.75 95 GLY A O 1
ATOM 751 N N . GLU A 1 96 ? 13.970 2.374 -20.950 1.00 96.19 96 GLU A N 1
ATOM 752 C CA . GLU A 1 96 ? 13.943 3.299 -19.819 1.00 96.19 96 GLU A CA 1
ATOM 753 C C . GLU A 1 96 ? 15.311 3.967 -19.627 1.00 96.19 96 GLU A C 1
ATOM 755 O O . GLU A 1 96 ? 16.331 3.499 -20.124 1.00 96.19 96 GLU A O 1
ATOM 760 N N . PHE A 1 97 ? 15.342 5.073 -18.887 1.00 96.75 97 PHE A N 1
ATOM 761 C CA . PHE A 1 97 ? 16.572 5.730 -18.458 1.00 96.75 97 PHE A CA 1
ATOM 762 C C . PHE A 1 97 ? 16.471 6.161 -16.996 1.00 96.75 97 PHE A C 1
ATOM 764 O O . PHE A 1 97 ? 15.391 6.459 -16.481 1.00 96.75 97 PHE A O 1
ATOM 771 N N . CYS A 1 98 ? 17.620 6.237 -16.326 1.00 97.19 98 CYS A N 1
ATOM 772 C CA . CYS A 1 98 ? 17.679 6.710 -14.949 1.00 97.19 98 CYS A CA 1
ATOM 773 C C . CYS A 1 98 ? 17.523 8.228 -14.866 1.00 97.19 98 CYS A C 1
ATOM 775 O O . CYS A 1 98 ? 18.407 8.947 -15.338 1.00 97.19 98 CYS A O 1
ATOM 777 N N . ALA A 1 99 ? 16.443 8.704 -14.244 1.00 95.69 99 ALA A N 1
ATOM 778 C CA . ALA A 1 99 ? 16.144 10.114 -14.020 1.00 95.69 99 ALA A CA 1
ATOM 779 C C . ALA A 1 99 ? 16.190 10.534 -12.545 1.00 95.69 99 ALA A C 1
ATOM 781 O O . ALA A 1 99 ? 16.240 9.686 -11.653 1.00 95.69 99 ALA A O 1
ATOM 782 N N . PRO A 1 100 ? 16.229 11.844 -12.248 1.00 93.56 100 PRO A N 1
ATOM 783 C CA . PRO A 1 100 ? 16.245 12.316 -10.873 1.00 93.56 100 PRO A CA 1
ATOM 784 C C . PRO A 1 100 ? 14.993 11.890 -10.121 1.00 93.56 100 PRO A C 1
ATOM 786 O O . PRO A 1 100 ? 13.875 12.009 -10.621 1.00 93.56 100 PRO A O 1
ATOM 789 N N . SER A 1 101 ? 15.178 11.471 -8.873 1.00 91.25 101 SER A N 1
ATOM 790 C CA . SER A 1 101 ? 14.056 11.081 -8.029 1.00 91.25 101 SER A CA 1
ATOM 791 C C . SER A 1 101 ? 13.157 12.297 -7.719 1.00 91.25 101 SER A C 1
ATOM 793 O O . SER A 1 101 ? 13.674 13.334 -7.279 1.00 91.25 101 SER A O 1
ATOM 795 N N . PRO A 1 102 ? 11.816 12.175 -7.831 1.00 85.00 102 PRO A N 1
ATOM 796 C CA . PRO A 1 102 ? 10.879 13.291 -7.646 1.00 85.00 102 PRO A CA 1
ATOM 797 C C . PRO A 1 102 ? 11.006 14.004 -6.292 1.00 85.00 102 PRO A C 1
ATOM 799 O O . PRO A 1 102 ? 10.713 15.191 -6.171 1.00 85.00 102 PRO A O 1
ATOM 802 N N . LEU A 1 103 ? 11.439 13.275 -5.258 1.00 84.00 103 LEU A N 1
ATOM 803 C CA . LEU A 1 103 ? 11.494 13.763 -3.877 1.00 84.00 103 LEU A CA 1
ATOM 804 C C . LEU A 1 103 ? 12.728 14.617 -3.560 1.00 84.00 103 LEU A C 1
ATOM 806 O O . LEU A 1 103 ? 12.680 15.438 -2.648 1.00 84.00 103 LEU A O 1
ATOM 810 N N . ASN A 1 104 ? 13.851 14.394 -4.246 1.00 84.38 104 ASN A N 1
ATOM 811 C CA . ASN A 1 104 ? 15.140 14.996 -3.883 1.00 84.38 104 ASN A CA 1
ATOM 812 C C . ASN A 1 104 ? 15.897 15.603 -5.072 1.00 84.38 104 ASN A C 1
ATOM 814 O O . ASN A 1 104 ? 16.940 16.213 -4.838 1.00 84.38 104 ASN A O 1
ATOM 818 N N . GLN A 1 105 ? 15.397 15.435 -6.304 1.00 83.38 105 GLN A N 1
ATOM 819 C CA . GLN A 1 105 ? 16.032 15.887 -7.546 1.00 83.38 105 GLN A CA 1
ATOM 820 C C . GLN A 1 105 ? 17.489 15.412 -7.678 1.00 83.38 105 GLN A C 1
ATOM 822 O O . GLN A 1 105 ? 18.334 16.088 -8.261 1.00 83.38 105 GLN A O 1
ATOM 827 N N . ARG A 1 106 ? 17.808 14.245 -7.106 1.00 86.38 106 ARG A N 1
ATOM 828 C CA . ARG A 1 106 ? 19.126 13.612 -7.230 1.00 86.38 106 ARG A CA 1
ATOM 829 C C . ARG A 1 106 ? 19.028 12.405 -8.149 1.00 86.38 106 ARG A C 1
ATOM 831 O O . ARG A 1 106 ? 18.052 11.667 -8.095 1.00 86.38 106 ARG A O 1
ATOM 838 N N . ILE A 1 107 ? 20.077 12.202 -8.942 1.00 82.81 107 ILE A N 1
ATOM 839 C CA . ILE A 1 107 ? 20.255 11.024 -9.807 1.00 82.81 107 ILE A CA 1
ATOM 840 C C . ILE A 1 107 ? 20.784 9.826 -9.000 1.00 82.81 107 ILE A C 1
ATOM 842 O O . ILE A 1 107 ? 20.663 8.689 -9.425 1.00 82.81 107 ILE A O 1
ATOM 846 N N . ASN A 1 108 ? 21.342 10.059 -7.805 1.00 89.00 108 ASN A N 1
ATOM 847 C CA . ASN A 1 108 ? 21.845 8.999 -6.934 1.00 89.00 108 ASN A CA 1
ATOM 848 C C . ASN A 1 108 ? 21.234 9.105 -5.519 1.00 89.00 108 ASN A C 1
ATOM 850 O O . ASN A 1 108 ? 21.674 9.951 -4.725 1.00 89.00 108 ASN A O 1
ATOM 854 N N . PRO A 1 109 ? 20.214 8.289 -5.193 1.00 91.88 109 PRO A N 1
ATOM 855 C CA . PRO A 1 109 ? 19.487 7.389 -6.098 1.00 91.88 109 PRO A CA 1
ATOM 856 C C . PRO A 1 109 ? 18.444 8.138 -6.945 1.00 91.88 109 PRO A C 1
ATOM 858 O O . PRO A 1 109 ? 17.744 9.020 -6.435 1.00 91.88 109 PRO A O 1
ATOM 861 N N . GLY A 1 110 ? 18.334 7.752 -8.213 1.00 95.00 110 GLY A N 1
ATOM 862 C CA . GLY A 1 110 ? 17.336 8.202 -9.175 1.00 95.00 110 GLY A CA 1
ATOM 863 C C . GLY A 1 110 ? 16.146 7.246 -9.250 1.00 95.00 110 GLY A C 1
ATOM 864 O O . GLY A 1 110 ? 15.957 6.393 -8.374 1.00 95.00 110 GLY A O 1
ATOM 865 N N . THR A 1 111 ? 15.336 7.408 -10.290 1.00 95.69 111 THR A N 1
ATOM 866 C CA . THR A 1 111 ? 14.207 6.545 -10.652 1.00 95.69 111 THR A CA 1
ATOM 867 C C . THR A 1 111 ? 14.197 6.275 -12.153 1.00 95.69 111 THR A C 1
ATOM 869 O O . THR A 1 111 ? 14.521 7.160 -12.939 1.00 95.69 111 THR A O 1
ATOM 872 N N . CYS A 1 112 ? 13.831 5.067 -12.567 1.00 95.50 112 CYS A N 1
ATOM 873 C CA . CYS A 1 112 ? 13.704 4.709 -13.975 1.00 95.50 112 CYS A CA 1
ATOM 874 C C . CYS A 1 112 ? 12.440 5.327 -14.578 1.00 95.50 112 CYS A C 1
ATOM 876 O O . CYS A 1 112 ? 11.362 5.283 -13.980 1.00 95.50 112 CYS A O 1
ATOM 878 N N . HIS A 1 113 ? 12.587 5.926 -15.759 1.00 94.31 113 HIS A N 1
ATOM 879 C CA . HIS A 1 113 ? 11.495 6.517 -16.526 1.00 94.31 113 HIS A CA 1
ATOM 880 C C . HIS A 1 113 ? 11.556 6.081 -17.982 1.00 94.31 113 HIS A C 1
ATOM 882 O O . HIS A 1 113 ? 12.631 5.863 -18.532 1.00 94.31 113 HIS A O 1
ATOM 888 N N . ASP A 1 114 ? 10.389 6.018 -18.615 1.00 94.50 114 ASP A N 1
ATOM 889 C CA . ASP A 1 114 ? 10.242 5.658 -20.022 1.00 94.50 114 ASP A CA 1
ATOM 890 C C . ASP A 1 114 ? 10.999 6.635 -20.944 1.00 94.50 114 ASP A C 1
ATOM 892 O O . ASP A 1 114 ? 10.912 7.865 -20.798 1.00 94.50 114 ASP A O 1
ATOM 896 N N . CYS A 1 115 ? 11.725 6.087 -21.919 1.00 95.81 115 CYS A N 1
ATOM 897 C CA . CYS A 1 115 ? 12.515 6.842 -22.887 1.00 95.81 115 CYS A CA 1
ATOM 898 C C . CYS A 1 115 ? 11.693 7.811 -23.741 1.00 95.81 115 CYS A C 1
ATOM 900 O O . CYS A 1 115 ? 12.242 8.813 -24.215 1.00 95.81 115 CYS A O 1
ATOM 902 N N . TYR A 1 116 ? 10.374 7.614 -23.848 1.00 93.38 116 TYR A N 1
ATOM 903 C CA . TYR A 1 116 ? 9.452 8.578 -24.445 1.00 93.38 116 TYR A CA 1
ATOM 904 C C . TYR A 1 116 ? 9.635 9.992 -23.882 1.00 93.38 116 TYR A C 1
ATOM 906 O O . TYR A 1 116 ? 9.533 10.970 -24.628 1.00 93.38 116 TYR A O 1
ATOM 914 N N . VAL A 1 117 ? 9.960 10.128 -22.593 1.00 92.06 117 VAL A N 1
ATOM 915 C CA . VAL A 1 117 ? 10.156 11.442 -21.965 1.00 92.06 117 VAL A CA 1
ATOM 916 C C . VAL A 1 117 ? 11.294 12.223 -22.624 1.00 92.06 117 VAL A C 1
ATOM 918 O O . VAL A 1 117 ? 11.169 13.432 -22.808 1.00 92.06 117 VAL A O 1
ATOM 921 N N . THR A 1 118 ? 12.361 11.547 -23.059 1.00 93.19 118 THR A N 1
ATOM 922 C CA . THR A 1 118 ? 13.503 12.186 -23.738 1.00 93.19 118 THR A CA 1
ATOM 923 C C . THR A 1 118 ? 13.145 12.739 -25.123 1.00 93.19 118 THR A C 1
ATOM 925 O O . THR A 1 118 ? 13.857 13.587 -25.657 1.00 93.19 118 THR A O 1
ATOM 928 N N . THR A 1 119 ? 12.018 12.302 -25.698 1.00 92.06 119 THR A N 1
ATOM 929 C CA . THR A 1 119 ? 11.508 12.797 -26.987 1.00 92.06 119 THR A CA 1
ATOM 930 C C . THR A 1 119 ? 10.666 14.066 -26.851 1.00 92.06 119 THR A C 1
ATOM 932 O O . THR A 1 119 ? 10.369 14.730 -27.850 1.00 92.06 119 THR A O 1
ATOM 935 N N . LEU A 1 120 ? 10.266 14.420 -25.624 1.00 91.12 120 LEU A N 1
ATOM 936 C CA . LEU A 1 120 ? 9.483 15.619 -25.369 1.00 91.12 120 LEU A CA 1
ATOM 937 C C . LEU A 1 120 ? 10.350 16.873 -25.554 1.00 91.12 120 LEU A C 1
ATOM 939 O O . LEU A 1 120 ? 11.523 16.890 -25.184 1.00 91.12 120 LEU A O 1
ATOM 943 N N . PRO A 1 121 ? 9.785 17.969 -26.089 1.00 91.94 121 PRO A N 1
ATOM 944 C CA . PRO A 1 121 ? 10.505 19.233 -26.139 1.00 91.94 121 PRO A CA 1
ATOM 945 C C . PRO A 1 121 ? 10.803 19.720 -24.713 1.00 91.94 121 PRO A C 1
ATOM 947 O O . PRO A 1 121 ? 9.934 19.641 -23.842 1.00 91.94 121 PRO A O 1
ATOM 950 N N . MET A 1 122 ? 11.992 20.296 -24.492 1.00 87.25 122 MET A N 1
ATOM 951 C CA . MET A 1 122 ? 12.423 20.789 -23.170 1.00 87.25 122 MET A CA 1
ATOM 952 C C . MET A 1 122 ? 11.402 21.720 -22.504 1.00 87.25 122 MET A C 1
ATOM 954 O O . MET A 1 122 ? 11.181 21.625 -21.303 1.00 87.25 122 MET A O 1
ATOM 958 N N . SER A 1 123 ? 10.689 22.541 -23.281 1.00 90.06 123 SER A N 1
ATOM 959 C CA . SER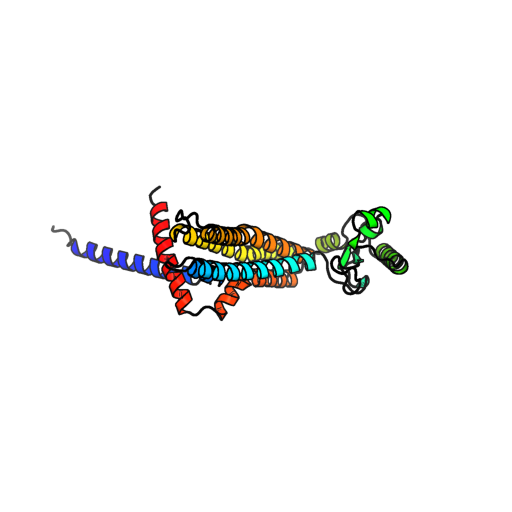 A 1 123 ? 9.631 23.412 -22.755 1.00 90.06 123 SER A CA 1
ATOM 960 C C . SER A 1 123 ? 8.480 22.653 -22.083 1.00 90.06 123 SER A C 1
ATOM 962 O O . SER A 1 123 ? 7.897 23.154 -21.121 1.00 90.06 123 SER A O 1
ATOM 964 N N . ARG A 1 124 ? 8.143 21.443 -22.554 1.00 89.31 124 ARG A N 1
ATOM 965 C CA . ARG A 1 124 ? 7.154 20.574 -21.895 1.00 89.31 124 ARG A CA 1
ATOM 966 C C . ARG A 1 124 ? 7.736 19.898 -20.664 1.00 89.31 124 ARG A C 1
ATOM 968 O O . ARG A 1 124 ? 7.031 19.784 -19.672 1.00 89.31 124 ARG A O 1
ATOM 975 N N . ILE A 1 125 ? 9.008 19.503 -20.694 1.00 85.06 125 ILE A N 1
ATOM 976 C CA . ILE A 1 125 ? 9.677 18.921 -19.521 1.00 85.06 125 ILE A CA 1
ATOM 977 C C . ILE A 1 125 ? 9.697 19.940 -18.374 1.00 85.06 125 ILE A C 1
ATOM 979 O O . ILE A 1 125 ? 9.275 19.624 -17.267 1.00 85.06 125 ILE A O 1
ATOM 983 N N . GLU A 1 126 ? 10.072 21.187 -18.652 1.00 84.62 126 GLU A N 1
ATOM 984 C CA . GLU A 1 126 ? 10.119 22.264 -17.654 1.00 84.62 126 GLU A CA 1
ATOM 985 C C . GLU A 1 126 ? 8.745 22.599 -17.056 1.00 84.62 126 GLU A C 1
ATOM 987 O O . GLU A 1 126 ? 8.641 22.888 -15.864 1.00 84.62 126 GLU A O 1
ATOM 992 N N . THR A 1 127 ? 7.684 22.574 -17.870 1.00 85.88 127 THR A N 1
ATOM 993 C CA . THR A 1 127 ? 6.345 23.017 -17.445 1.00 85.88 127 THR A CA 1
ATOM 994 C C . THR A 1 127 ? 5.476 21.899 -16.885 1.00 85.88 127 THR A C 1
ATOM 996 O O . THR A 1 127 ? 4.739 22.125 -15.926 1.00 85.88 127 THR A O 1
ATOM 999 N N . GLU A 1 128 ? 5.547 20.700 -17.460 1.00 86.94 128 GLU A N 1
ATOM 1000 C CA . GLU A 1 128 ? 4.680 19.574 -17.102 1.00 86.94 128 GLU A CA 1
ATOM 1001 C C . GLU A 1 128 ? 5.370 18.589 -16.151 1.00 86.94 128 GLU A C 1
ATOM 1003 O O . GLU A 1 128 ? 4.692 17.938 -15.355 1.00 86.94 128 GLU A O 1
ATOM 1008 N N . ILE A 1 129 ? 6.705 18.486 -16.195 1.00 87.06 129 ILE A N 1
ATOM 1009 C CA . ILE A 1 129 ? 7.470 17.478 -15.448 1.00 87.06 129 ILE A CA 1
ATOM 1010 C C . ILE A 1 129 ? 8.719 18.091 -14.801 1.00 87.06 129 ILE A C 1
ATOM 1012 O O . ILE A 1 129 ? 9.816 17.541 -14.858 1.00 87.06 129 ILE A O 1
ATOM 1016 N N . TYR A 1 130 ? 8.549 19.251 -14.159 1.00 84.88 130 TYR A N 1
ATOM 1017 C CA . TYR A 1 130 ? 9.654 20.054 -13.618 1.00 84.88 130 TYR A CA 1
ATOM 1018 C C . TYR A 1 130 ? 10.602 19.275 -12.687 1.00 84.88 130 TYR A C 1
ATOM 1020 O O . TYR A 1 130 ? 11.772 19.620 -12.556 1.00 84.88 130 TYR A O 1
ATOM 1028 N N . TRP A 1 131 ? 10.107 18.232 -12.016 1.00 81.62 131 TRP A N 1
ATOM 1029 C CA . TRP A 1 131 ? 10.890 17.409 -11.094 1.00 81.62 131 TRP A CA 1
ATOM 1030 C C . TRP A 1 131 ? 11.909 16.498 -11.800 1.00 81.62 131 TRP A C 1
ATOM 1032 O O . TRP A 1 131 ? 12.828 16.024 -11.137 1.00 81.62 131 TRP A O 1
ATOM 1042 N N . LEU A 1 132 ? 11.793 16.308 -13.121 1.00 84.50 132 LEU A N 1
ATOM 1043 C CA . LEU A 1 132 ? 12.794 15.638 -13.959 1.00 84.50 132 LEU A CA 1
ATOM 1044 C C . LEU A 1 132 ? 13.911 16.571 -14.438 1.00 84.50 132 LEU A C 1
ATOM 1046 O O . LEU A 1 132 ? 14.898 16.093 -14.995 1.00 84.50 132 LEU A O 1
ATOM 1050 N N . TYR A 1 133 ? 13.772 17.889 -14.271 1.00 83.69 133 TYR A N 1
ATOM 1051 C CA . TYR A 1 133 ? 14.755 18.838 -14.783 1.00 83.69 133 TYR A CA 1
ATOM 1052 C C . TYR A 1 133 ? 16.083 18.727 -14.023 1.00 83.69 133 TYR A C 1
ATOM 1054 O O . TYR A 1 133 ? 16.156 18.989 -12.821 1.00 83.69 133 TYR A O 1
ATOM 1062 N N . VAL A 1 134 ? 17.143 18.388 -14.756 1.00 84.19 134 VAL A N 1
ATOM 1063 C CA . VAL A 1 134 ? 18.537 18.485 -14.306 1.00 84.19 134 VAL A CA 1
ATOM 1064 C C . VAL A 1 134 ? 19.203 19.631 -15.043 1.00 84.19 134 VAL A C 1
ATOM 1066 O O . VAL A 1 134 ? 19.203 19.646 -16.274 1.00 84.19 134 VAL A O 1
ATOM 1069 N N . ASP A 1 135 ? 19.828 20.542 -14.298 1.00 85.00 135 ASP A N 1
ATOM 1070 C CA . ASP A 1 135 ? 20.625 21.647 -14.847 1.00 85.00 135 ASP A CA 1
ATOM 1071 C C . ASP A 1 135 ? 22.025 21.182 -15.296 1.00 85.00 135 ASP A C 1
ATOM 1073 O O . ASP A 1 135 ? 23.045 21.801 -15.001 1.00 85.00 135 ASP A O 1
ATOM 1077 N N . ASP A 1 136 ? 22.083 20.030 -15.964 1.00 89.50 136 ASP A N 1
ATOM 1078 C CA . ASP A 1 136 ? 23.302 19.456 -16.523 1.00 89.50 136 ASP A CA 1
ATOM 1079 C C . ASP A 1 136 ? 23.032 18.996 -17.967 1.00 89.50 136 ASP A C 1
ATOM 1081 O O . ASP A 1 136 ? 22.369 17.978 -18.194 1.00 89.50 136 ASP A O 1
ATOM 1085 N N . PRO A 1 137 ? 23.540 19.723 -18.978 1.00 89.69 137 PRO A N 1
ATOM 1086 C CA . PRO A 1 137 ? 23.335 19.360 -20.376 1.00 89.69 137 PRO A CA 1
ATOM 1087 C C . PRO A 1 137 ? 24.047 18.057 -20.765 1.00 89.69 137 PRO A C 1
ATOM 1089 O O . PRO A 1 137 ? 23.663 17.423 -21.750 1.00 89.69 137 PRO A O 1
ATOM 1092 N N . THR A 1 138 ? 25.083 17.648 -20.024 1.00 93.88 138 THR A N 1
ATOM 1093 C CA . THR A 1 138 ? 25.802 16.392 -20.285 1.00 93.88 138 THR A CA 1
ATOM 1094 C C . THR A 1 138 ? 24.988 15.180 -19.851 1.00 93.88 138 THR A C 1
ATOM 1096 O O . THR A 1 138 ? 24.988 14.160 -20.536 1.00 93.88 138 THR A O 1
ATOM 1099 N N . TYR A 1 139 ? 24.214 15.323 -18.776 1.00 92.94 139 TYR A N 1
ATOM 1100 C CA . TYR A 1 139 ? 23.280 14.300 -18.330 1.00 92.94 139 TYR A CA 1
ATOM 1101 C C . TYR A 1 139 ? 22.177 14.055 -19.372 1.00 92.94 139 TYR A C 1
ATOM 1103 O O . TYR A 1 139 ? 21.939 12.915 -19.767 1.00 92.94 139 TYR A O 1
ATOM 1111 N N . TRP A 1 140 ? 21.553 15.117 -19.896 1.00 92.69 140 TRP A N 1
ATOM 1112 C CA . TRP A 1 140 ? 20.499 14.970 -20.906 1.00 92.69 140 TRP A CA 1
ATOM 1113 C C . TRP A 1 140 ? 21.001 14.363 -22.215 1.00 92.69 140 TRP A C 1
ATOM 1115 O O . TRP A 1 140 ? 20.313 13.532 -22.805 1.00 92.69 140 TRP A O 1
ATOM 1125 N N . SER A 1 141 ? 22.199 14.735 -22.673 1.00 94.56 141 SER A N 1
ATOM 1126 C CA . SER A 1 141 ? 22.769 14.130 -23.882 1.00 94.56 141 SER A CA 1
ATOM 1127 C C . SER A 1 141 ? 23.101 12.648 -23.683 1.00 94.56 141 SER A C 1
ATOM 1129 O O . SER A 1 141 ? 22.875 11.856 -24.599 1.00 94.56 141 SER A O 1
ATOM 1131 N N . SER A 1 142 ? 23.551 12.260 -22.483 1.00 96.56 142 SER A N 1
ATOM 1132 C CA . SER A 1 142 ? 23.737 10.859 -22.088 1.00 96.56 142 SER A CA 1
ATOM 1133 C C . SER A 1 142 ? 22.415 10.087 -22.098 1.00 96.56 142 SER A C 1
ATOM 1135 O O . SER A 1 142 ? 22.318 9.061 -22.770 1.00 96.56 142 SER A O 1
ATOM 1137 N N . ALA A 1 143 ? 21.371 10.618 -21.453 1.00 96.19 143 ALA A N 1
ATOM 1138 C CA . ALA A 1 143 ? 20.046 9.998 -21.411 1.00 96.19 143 ALA A CA 1
ATOM 1139 C C . ALA A 1 143 ? 19.449 9.808 -22.817 1.00 96.19 143 ALA A C 1
ATOM 1141 O O . ALA A 1 143 ? 18.985 8.721 -23.153 1.00 96.19 143 ALA A O 1
ATOM 1142 N N . VAL A 1 144 ? 19.524 10.832 -23.677 1.00 96.12 144 VAL A N 1
ATOM 1143 C CA . VAL A 1 144 ? 19.061 10.750 -25.076 1.00 96.12 144 VAL A CA 1
ATOM 1144 C C . VAL A 1 144 ? 19.866 9.717 -25.865 1.00 96.12 144 VAL A C 1
ATOM 1146 O O . VAL A 1 144 ? 19.290 8.945 -26.634 1.00 96.12 144 VAL A O 1
ATOM 1149 N N . SER A 1 145 ? 21.189 9.676 -25.685 1.00 97.38 145 SER A N 1
ATOM 1150 C CA . SER A 1 145 ? 22.042 8.688 -26.353 1.00 97.38 145 SER A CA 1
ATOM 1151 C C . SER A 1 145 ? 21.714 7.262 -25.912 1.00 97.38 145 SER A C 1
ATOM 1153 O O . SER A 1 145 ? 21.696 6.368 -26.756 1.00 97.38 145 SER A O 1
ATOM 1155 N N . HIS A 1 146 ? 21.458 7.051 -24.618 1.00 97.25 146 HIS A N 1
ATOM 1156 C CA . HIS A 1 146 ? 21.031 5.764 -24.075 1.00 97.25 146 HIS A CA 1
ATOM 1157 C C . HIS A 1 146 ? 19.669 5.364 -24.655 1.00 97.25 146 HIS A C 1
ATOM 1159 O O . HIS A 1 146 ? 19.546 4.311 -25.267 1.00 97.25 146 HIS A O 1
ATOM 1165 N N . CYS A 1 147 ? 18.673 6.246 -24.591 1.00 96.88 147 CYS A N 1
ATOM 1166 C CA . CYS A 1 147 ? 17.348 5.963 -25.136 1.00 96.88 147 CYS A CA 1
ATOM 1167 C C . CYS A 1 147 ? 17.353 5.709 -26.645 1.00 96.88 147 CYS A C 1
ATOM 1169 O O . CYS A 1 147 ? 16.628 4.850 -27.124 1.00 96.88 147 CYS A O 1
ATOM 1171 N N . THR A 1 148 ? 18.214 6.383 -27.409 1.00 96.31 148 THR A N 1
ATOM 1172 C CA . THR A 1 148 ? 18.342 6.125 -28.854 1.00 96.31 148 THR A CA 1
ATOM 1173 C C . THR A 1 148 ? 18.853 4.709 -29.152 1.00 96.31 148 THR A C 1
ATOM 1175 O O . THR A 1 148 ? 18.581 4.179 -30.230 1.00 96.31 148 THR A O 1
ATOM 1178 N N . SER A 1 149 ? 19.614 4.095 -28.239 1.00 96.81 149 SER A N 1
ATOM 1179 C CA . SER A 1 149 ? 20.134 2.736 -28.417 1.00 96.81 149 SER A CA 1
ATOM 1180 C C . SER A 1 149 ? 19.224 1.655 -27.828 1.00 96.81 149 SER A C 1
ATOM 1182 O O . SER A 1 149 ? 19.243 0.533 -28.338 1.00 96.81 149 SER A O 1
ATOM 1184 N N . THR A 1 150 ? 18.437 1.975 -26.795 1.00 96.25 150 THR A N 1
ATOM 1185 C CA . THR A 1 150 ? 17.610 0.999 -26.069 1.00 96.25 150 THR A CA 1
ATOM 1186 C C . THR A 1 150 ? 16.118 1.060 -26.393 1.00 96.25 150 THR A C 1
ATOM 1188 O O . THR A 1 150 ? 15.475 0.021 -26.288 1.00 96.25 150 THR A O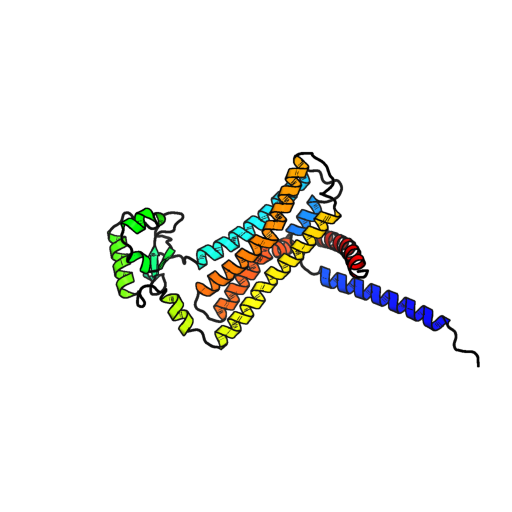 1
ATOM 1191 N N . ASP A 1 151 ? 15.562 2.199 -26.820 1.00 95.62 151 ASP A N 1
ATOM 1192 C CA . ASP A 1 151 ? 14.141 2.326 -27.185 1.00 95.62 151 ASP A CA 1
ATOM 1193 C C . ASP A 1 151 ? 13.875 1.720 -28.571 1.00 95.62 151 ASP A C 1
ATOM 1195 O O . ASP A 1 151 ? 14.181 2.295 -29.623 1.00 95.62 151 ASP A O 1
ATOM 1199 N N . THR A 1 152 ? 13.323 0.511 -28.572 1.00 95.06 152 THR A N 1
ATOM 1200 C CA . THR A 1 152 ? 12.997 -0.253 -29.778 1.00 95.06 152 THR A CA 1
ATOM 1201 C C . THR A 1 152 ? 11.550 -0.069 -30.234 1.00 95.06 152 THR A C 1
ATOM 1203 O O . THR A 1 152 ? 11.264 -0.307 -31.416 1.00 95.06 152 THR A O 1
ATOM 1206 N N . LEU A 1 153 ? 10.631 0.353 -29.354 1.00 93.50 153 LEU A N 1
ATOM 1207 C CA . LEU A 1 153 ? 9.209 0.547 -29.659 1.00 93.50 153 LEU A CA 1
ATOM 1208 C C . LEU A 1 153 ? 8.748 1.963 -29.278 1.00 93.50 153 LEU A C 1
ATOM 1210 O O . LEU A 1 153 ? 8.085 2.153 -28.255 1.00 93.50 153 LEU A O 1
ATOM 1214 N N . PRO A 1 154 ? 8.928 2.953 -30.171 1.00 87.31 154 PRO A N 1
ATOM 1215 C CA . PRO A 1 154 ? 8.536 4.322 -29.874 1.00 87.31 154 PRO A CA 1
ATOM 1216 C C . PRO A 1 154 ? 7.043 4.410 -29.525 1.00 87.31 154 PRO A C 1
ATOM 1218 O O . PRO A 1 154 ? 6.189 3.829 -30.208 1.00 87.31 154 PRO A O 1
ATOM 1221 N N . LEU A 1 155 ? 6.729 5.191 -28.484 1.00 86.75 155 LEU A N 1
ATOM 1222 C CA . LEU A 1 155 ? 5.381 5.390 -27.919 1.00 86.75 155 LEU A CA 1
ATOM 1223 C C . LEU A 1 155 ? 4.801 4.173 -27.174 1.00 86.75 155 LEU A C 1
ATOM 1225 O O . LEU A 1 155 ? 3.587 4.116 -26.941 1.00 86.75 155 LEU A O 1
ATOM 1229 N N . ARG A 1 156 ? 5.624 3.181 -26.828 1.00 90.19 156 ARG A N 1
ATOM 1230 C CA . ARG A 1 156 ? 5.225 2.029 -26.013 1.00 90.19 156 ARG A CA 1
ATOM 1231 C C . ARG A 1 156 ? 6.298 1.751 -24.970 1.00 90.19 156 ARG A C 1
ATOM 1233 O O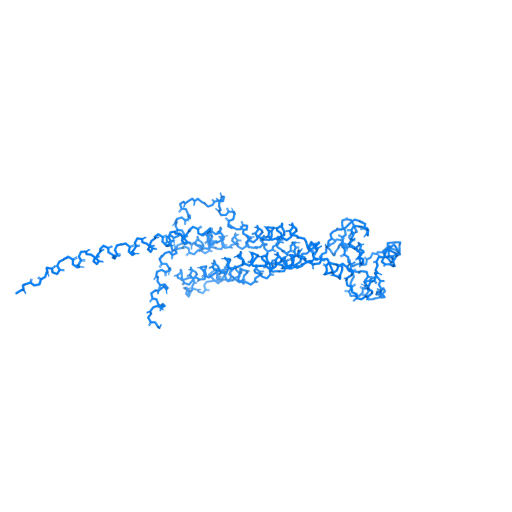 . ARG A 1 156 ? 7.467 1.977 -25.217 1.00 90.19 156 ARG A O 1
ATOM 1240 N N . CYS A 1 157 ? 5.894 1.174 -23.844 1.00 89.81 157 CYS A N 1
ATOM 1241 C CA . CYS A 1 157 ? 6.851 0.695 -22.857 1.00 89.81 157 CYS A CA 1
ATOM 1242 C C . CYS A 1 157 ? 7.447 -0.634 -23.343 1.00 89.81 157 CYS A C 1
ATOM 1244 O O . CYS A 1 157 ? 6.772 -1.673 -23.292 1.00 89.81 157 CYS A O 1
ATOM 1246 N N . ASP A 1 158 ? 8.692 -0.601 -23.813 1.00 90.44 158 ASP A N 1
ATOM 1247 C CA . ASP A 1 158 ? 9.448 -1.764 -24.301 1.00 90.44 158 ASP A CA 1
ATOM 1248 C C . ASP A 1 158 ? 9.419 -2.926 -23.315 1.00 90.44 158 ASP A C 1
ATOM 1250 O O . ASP A 1 158 ? 9.065 -4.056 -23.672 1.00 90.44 158 ASP A O 1
ATOM 1254 N N . PHE A 1 159 ? 9.696 -2.619 -22.051 1.00 89.06 159 PHE A N 1
ATOM 1255 C CA . PHE A 1 159 ? 9.669 -3.568 -20.949 1.00 89.06 159 PHE A CA 1
ATOM 1256 C C . PHE A 1 159 ? 8.333 -4.321 -20.836 1.00 89.06 159 PHE A C 1
ATOM 1258 O O . PHE A 1 159 ? 8.312 -5.554 -20.784 1.00 89.06 159 PHE A O 1
ATOM 1265 N N . LEU A 1 160 ? 7.197 -3.615 -20.888 1.00 88.38 160 LEU A N 1
ATOM 1266 C CA . LEU A 1 160 ? 5.870 -4.242 -20.816 1.00 88.38 160 LEU A CA 1
ATOM 1267 C C . LEU A 1 160 ? 5.590 -5.141 -22.021 1.00 88.38 160 LEU A C 1
ATOM 1269 O O . LEU A 1 160 ? 5.001 -6.219 -21.880 1.00 88.38 160 LEU A O 1
ATOM 1273 N N . VAL A 1 161 ? 5.995 -4.708 -23.218 1.00 91.94 161 VAL A N 1
ATOM 1274 C CA . VAL A 1 161 ? 5.822 -5.504 -24.438 1.00 91.94 161 VAL A CA 1
ATOM 1275 C C . VAL A 1 161 ? 6.670 -6.770 -24.363 1.00 91.94 161 VAL A C 1
ATOM 1277 O O . VAL A 1 161 ? 6.164 -7.856 -24.659 1.00 91.94 161 VAL A O 1
ATOM 1280 N N . HIS A 1 162 ? 7.917 -6.658 -23.909 1.00 89.19 162 HIS A N 1
ATOM 1281 C CA . HIS A 1 162 ? 8.819 -7.792 -23.750 1.00 89.19 162 HIS A CA 1
ATOM 1282 C C . HIS A 1 162 ? 8.313 -8.783 -22.692 1.00 89.19 162 HIS A C 1
ATOM 1284 O O . HIS A 1 162 ? 8.195 -9.979 -22.971 1.00 89.19 162 HIS A O 1
ATOM 1290 N N . ASN A 1 163 ? 7.903 -8.294 -21.518 1.00 86.50 163 ASN A N 1
ATOM 1291 C CA . ASN A 1 163 ? 7.347 -9.129 -20.449 1.00 86.50 163 ASN A CA 1
ATOM 1292 C C . ASN A 1 163 ? 6.101 -9.891 -20.896 1.00 86.50 163 ASN A C 1
ATOM 1294 O O . ASN A 1 163 ? 5.942 -11.074 -20.585 1.00 86.50 163 ASN A O 1
ATOM 1298 N N . ARG A 1 164 ? 5.231 -9.250 -21.683 1.00 88.12 164 ARG A N 1
ATOM 1299 C CA . ARG A 1 164 ? 4.048 -9.909 -22.243 1.00 88.12 164 ARG A CA 1
ATOM 1300 C C . ARG A 1 164 ? 4.414 -11.061 -23.179 1.00 88.12 164 ARG A C 1
ATOM 1302 O O . ARG A 1 164 ? 3.717 -12.074 -23.175 1.00 88.12 164 ARG A O 1
ATOM 1309 N N . LEU A 1 165 ? 5.468 -10.919 -23.981 1.00 89.38 165 LEU A N 1
ATOM 1310 C CA . LEU A 1 165 ? 5.929 -11.976 -24.890 1.00 89.38 165 LEU A CA 1
ATOM 1311 C C . LEU A 1 165 ? 6.549 -13.162 -24.140 1.00 89.38 165 LEU A C 1
ATOM 1313 O O . LEU A 1 165 ? 6.472 -14.291 -24.622 1.00 89.38 165 LEU A O 1
ATOM 1317 N N . MET A 1 166 ? 7.105 -12.919 -22.953 1.00 85.69 166 MET A N 1
ATOM 1318 C CA . MET A 1 166 ? 7.672 -13.954 -22.083 1.00 85.69 166 MET A CA 1
ATOM 1319 C C . MET A 1 166 ? 6.624 -14.701 -21.243 1.00 85.69 166 MET A C 1
ATOM 1321 O O . MET A 1 166 ? 6.939 -15.718 -20.617 1.00 85.69 166 MET A O 1
ATOM 1325 N N . LEU A 1 167 ? 5.369 -14.239 -21.223 1.00 85.38 167 LEU A N 1
ATOM 1326 C CA . LEU A 1 167 ? 4.324 -14.835 -20.398 1.00 85.38 167 LEU A CA 1
ATOM 1327 C C . LEU A 1 167 ? 3.863 -16.186 -20.967 1.00 85.38 167 LEU A C 1
ATOM 1329 O O . LEU A 1 167 ? 3.063 -16.269 -21.899 1.00 85.38 167 LEU A O 1
ATOM 1333 N N . SER A 1 168 ? 4.349 -17.271 -20.368 1.00 89.06 168 SER A N 1
ATOM 1334 C CA . SER A 1 168 ? 3.879 -18.624 -20.678 1.00 89.06 168 SER A CA 1
ATOM 1335 C C . SER A 1 168 ? 2.464 -18.873 -20.136 1.00 89.06 168 SER A C 1
ATOM 1337 O O . SER A 1 168 ? 2.027 -18.240 -19.173 1.00 89.06 168 SER A O 1
ATOM 1339 N N . GLY A 1 169 ? 1.754 -19.867 -20.685 1.00 88.38 169 GLY A N 1
ATOM 1340 C CA . GLY A 1 169 ? 0.456 -20.291 -20.140 1.00 88.38 169 GLY A CA 1
ATOM 1341 C C . GLY A 1 169 ? 0.528 -20.720 -18.664 1.00 88.38 169 GLY A C 1
ATOM 1342 O O . GLY A 1 169 ? -0.398 -20.458 -17.901 1.00 88.38 169 GLY A O 1
ATOM 1343 N N . GLY A 1 170 ? 1.656 -21.304 -18.237 1.00 86.88 170 GLY A N 1
ATOM 1344 C CA . GLY A 1 170 ? 1.922 -21.591 -16.824 1.00 86.88 170 GLY A CA 1
ATOM 1345 C C . GLY A 1 170 ? 2.048 -20.319 -15.980 1.00 86.88 170 GLY A C 1
ATOM 1346 O O . GLY A 1 170 ? 1.471 -20.249 -14.898 1.00 86.88 170 GLY A O 1
ATOM 1347 N N . GLY A 1 171 ? 2.720 -19.287 -16.501 1.00 83.81 171 GLY A N 1
ATOM 1348 C CA . GLY A 1 171 ? 2.810 -17.969 -15.864 1.00 83.81 171 GLY A CA 1
ATOM 1349 C C . GLY A 1 171 ? 1.441 -17.319 -15.649 1.00 83.81 171 GLY A C 1
ATOM 1350 O O . GLY A 1 171 ? 1.187 -16.796 -14.570 1.00 83.81 171 GLY A O 1
ATOM 1351 N N . VAL A 1 172 ? 0.522 -17.436 -16.616 1.00 86.62 172 VAL A N 1
ATOM 1352 C CA . VAL A 1 172 ? -0.869 -16.957 -16.468 1.00 86.62 172 VAL A CA 1
ATOM 1353 C C . VAL A 1 172 ? -1.601 -17.682 -15.335 1.00 86.62 172 VAL A C 1
ATOM 1355 O O . VAL A 1 172 ? -2.306 -17.046 -14.555 1.00 86.62 172 VAL A O 1
ATOM 1358 N N . LEU A 1 173 ? -1.437 -19.003 -15.215 1.00 87.75 173 LEU A N 1
ATOM 1359 C CA . LEU A 1 173 ? -2.074 -19.770 -14.141 1.00 87.75 173 LEU A CA 1
ATOM 1360 C C . LEU A 1 173 ? -1.532 -19.365 -12.765 1.00 87.75 173 LEU A C 1
ATOM 1362 O O . LEU A 1 173 ? -2.320 -19.174 -11.839 1.00 87.75 173 LEU A O 1
ATOM 1366 N N . VAL A 1 174 ? -0.211 -19.195 -12.638 1.00 86.12 174 VAL A N 1
ATOM 1367 C CA . VAL A 1 174 ? 0.404 -18.715 -11.389 1.00 86.12 174 VAL A CA 1
ATOM 1368 C C . VAL A 1 174 ? -0.061 -17.297 -11.071 1.00 86.12 174 VAL A C 1
ATOM 1370 O O . VAL A 1 174 ? -0.418 -17.038 -9.931 1.00 86.12 174 VAL A O 1
ATOM 1373 N N . LEU A 1 175 ? -0.150 -16.409 -12.064 1.00 84.00 175 LEU A N 1
ATOM 1374 C CA . LEU A 1 175 ? -0.680 -15.055 -11.894 1.00 84.00 175 LEU A CA 1
ATOM 1375 C C . LEU A 1 175 ? -2.116 -15.066 -11.347 1.00 84.00 175 LEU A C 1
ATOM 1377 O O . LEU A 1 175 ? -2.406 -14.363 -10.382 1.00 84.00 175 LEU A O 1
ATOM 1381 N N . LEU A 1 176 ? -3.007 -15.878 -11.927 1.00 87.25 176 LEU A N 1
ATOM 1382 C CA . LEU A 1 176 ? -4.387 -16.020 -11.447 1.00 87.25 176 LEU A CA 1
ATOM 1383 C C . LEU A 1 176 ? -4.431 -16.552 -10.012 1.00 87.25 176 LEU A C 1
ATOM 1385 O O . LEU A 1 176 ? -5.174 -16.029 -9.183 1.00 87.25 176 LEU A O 1
ATOM 1389 N N . PHE A 1 177 ? -3.623 -17.570 -9.711 1.00 85.69 177 PHE A N 1
ATOM 1390 C CA . PHE A 1 177 ? -3.526 -18.123 -8.364 1.00 85.69 177 PHE A CA 1
ATOM 1391 C C . PHE A 1 177 ? -3.013 -17.078 -7.362 1.00 85.69 177 PHE A C 1
ATOM 1393 O O . PHE A 1 177 ? -3.642 -16.867 -6.328 1.00 85.69 177 PHE A O 1
ATOM 1400 N N . SER A 1 178 ? -1.931 -16.369 -7.687 1.00 82.69 178 SER A N 1
ATOM 1401 C CA . SER A 1 178 ? -1.366 -15.310 -6.850 1.00 82.69 178 SER A CA 1
ATOM 1402 C C . SER A 1 178 ? -2.335 -14.150 -6.646 1.00 82.69 178 SER A C 1
ATOM 1404 O O . SER A 1 178 ? -2.424 -13.645 -5.533 1.00 82.69 178 SER A O 1
ATOM 1406 N N . ALA A 1 179 ? -3.111 -13.765 -7.664 1.00 84.94 179 ALA A N 1
ATOM 1407 C CA . ALA A 1 179 ? -4.149 -12.745 -7.525 1.00 84.94 179 ALA A CA 1
ATOM 1408 C C . ALA A 1 179 ? -5.242 -13.179 -6.536 1.00 84.94 179 ALA A C 1
ATOM 1410 O O . ALA A 1 179 ? -5.642 -12.395 -5.680 1.00 84.94 179 ALA A O 1
ATOM 1411 N N . VAL A 1 180 ? -5.688 -14.439 -6.597 1.00 86.12 180 VAL A N 1
ATOM 1412 C CA . VAL A 1 180 ? -6.648 -14.984 -5.621 1.00 86.12 180 VAL A CA 1
ATOM 1413 C C . VAL A 1 180 ? -6.050 -14.998 -4.215 1.00 86.12 180 VAL A C 1
ATOM 1415 O O . VAL A 1 180 ? -6.719 -14.583 -3.273 1.00 86.12 180 VAL A O 1
ATOM 1418 N N . VAL A 1 181 ? -4.794 -15.426 -4.062 1.00 83.88 181 VAL A N 1
ATOM 1419 C CA . VAL A 1 181 ? -4.114 -15.435 -2.757 1.00 83.88 181 VAL A CA 1
ATOM 1420 C C . VAL A 1 181 ? -3.942 -14.015 -2.207 1.00 83.88 181 VAL A C 1
ATOM 1422 O O . VAL A 1 181 ? -4.196 -13.800 -1.026 1.00 83.88 181 VAL A O 1
ATOM 1425 N N . ALA A 1 182 ? -3.592 -13.038 -3.046 1.00 81.38 182 ALA A N 1
ATOM 1426 C CA . ALA A 1 182 ? -3.451 -11.634 -2.655 1.00 81.38 182 ALA A CA 1
ATOM 1427 C C . ALA A 1 182 ? -4.780 -10.995 -2.210 1.00 81.38 182 ALA A C 1
ATOM 1429 O O . ALA A 1 182 ? -4.772 -10.060 -1.414 1.00 81.38 182 ALA A O 1
ATOM 1430 N N . LEU A 1 183 ? -5.923 -11.520 -2.668 1.00 86.50 183 LEU A N 1
ATOM 1431 C CA . LEU A 1 183 ? -7.248 -11.081 -2.219 1.00 86.50 183 LEU A CA 1
ATOM 1432 C C . LEU A 1 183 ? -7.646 -11.647 -0.850 1.00 86.50 183 LEU A C 1
ATOM 1434 O O . LEU A 1 183 ? -8.516 -11.068 -0.201 1.00 86.50 183 LEU A O 1
ATOM 1438 N N . ILE A 1 184 ? -7.037 -12.747 -0.388 1.00 88.12 184 ILE A N 1
ATOM 1439 C CA . ILE A 1 184 ? -7.374 -13.353 0.913 1.00 88.12 184 ILE A CA 1
ATOM 1440 C C . ILE A 1 184 ? -7.151 -12.356 2.066 1.00 88.12 184 ILE A C 1
ATOM 1442 O O . ILE A 1 184 ? -8.099 -12.152 2.827 1.00 88.12 184 ILE A O 1
ATOM 1446 N N . PRO A 1 185 ? -5.984 -11.682 2.189 1.00 86.19 185 PRO A N 1
ATOM 1447 C CA . PRO A 1 185 ? -5.785 -10.636 3.193 1.00 86.19 185 PRO A CA 1
ATOM 1448 C C . PRO A 1 185 ? -6.806 -9.502 3.093 1.00 86.19 185 PRO A C 1
ATOM 1450 O O . PRO A 1 185 ? -7.316 -9.042 4.106 1.00 86.19 185 PRO A O 1
ATOM 1453 N N . THR A 1 186 ? -7.164 -9.079 1.877 1.00 88.69 186 THR A N 1
ATOM 1454 C CA . THR A 1 186 ? -8.156 -8.014 1.676 1.00 88.69 186 THR A CA 1
ATOM 1455 C C . THR A 1 186 ? -9.537 -8.414 2.184 1.00 88.69 186 THR A C 1
ATOM 1457 O O . THR A 1 186 ? -10.208 -7.622 2.837 1.00 88.69 186 THR A O 1
ATOM 1460 N N . VAL A 1 187 ? -9.975 -9.644 1.902 1.00 91.69 187 VAL A N 1
ATOM 1461 C CA . VAL A 1 187 ? -11.257 -10.154 2.408 1.00 91.69 187 VAL A CA 1
ATOM 1462 C C . VAL A 1 187 ? -11.223 -10.282 3.931 1.00 91.69 187 VAL A C 1
ATOM 1464 O O . VAL A 1 187 ? -12.197 -9.917 4.584 1.00 91.69 187 VAL A O 1
ATOM 1467 N N . ALA A 1 188 ? -10.108 -10.745 4.500 1.00 88.56 188 ALA A N 1
ATOM 1468 C CA . ALA A 1 188 ? -9.938 -10.828 5.948 1.00 88.56 188 ALA A CA 1
ATOM 1469 C C . ALA A 1 188 ? -10.013 -9.444 6.624 1.00 88.56 188 ALA A C 1
ATOM 1471 O O . ALA A 1 188 ? -10.721 -9.296 7.620 1.00 88.56 188 ALA A O 1
ATOM 1472 N N . ASP A 1 189 ? -9.369 -8.424 6.047 1.00 89.06 189 ASP A N 1
ATOM 1473 C CA . ASP A 1 189 ? -9.416 -7.043 6.548 1.00 89.06 189 ASP A CA 1
ATOM 1474 C C . ASP A 1 189 ? -10.838 -6.451 6.463 1.00 89.06 189 ASP A C 1
ATOM 1476 O O . ASP A 1 189 ? -11.308 -5.804 7.401 1.00 89.06 189 ASP A O 1
ATOM 1480 N N . LEU A 1 190 ? -11.583 -6.746 5.389 1.00 91.56 190 LEU A N 1
ATOM 1481 C CA . LEU A 1 190 ? -12.986 -6.333 5.249 1.00 91.56 190 LEU A CA 1
ATOM 1482 C C . LEU A 1 190 ? -13.915 -7.014 6.266 1.00 91.56 190 LEU A C 1
ATOM 1484 O O . LEU A 1 190 ? -14.802 -6.352 6.814 1.00 91.56 190 LEU A O 1
ATOM 1488 N N . ASP A 1 191 ? -13.714 -8.307 6.536 1.00 90.69 191 ASP A N 1
ATOM 1489 C CA . ASP A 1 191 ? -14.428 -9.033 7.593 1.00 90.69 191 ASP A CA 1
ATOM 1490 C C . ASP A 1 191 ? -14.164 -8.377 8.962 1.00 90.69 191 ASP A C 1
ATOM 1492 O O . ASP A 1 191 ? -15.101 -8.108 9.720 1.00 90.69 191 ASP A O 1
ATOM 149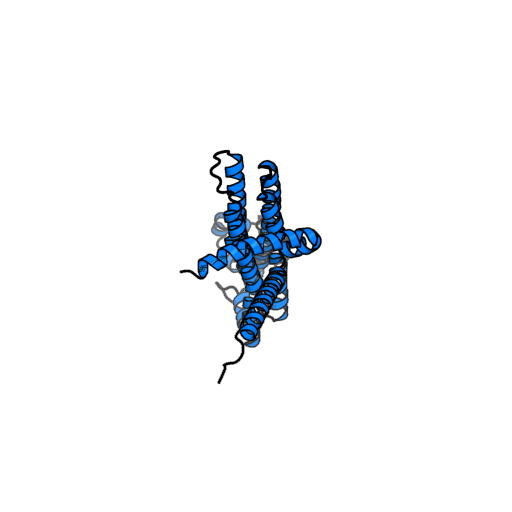6 N N . GLN A 1 192 ? -12.906 -8.041 9.259 1.00 87.94 192 GLN A N 1
ATOM 1497 C CA . GLN A 1 192 ? -12.528 -7.374 10.506 1.00 87.94 192 GLN A CA 1
ATOM 1498 C C . GLN A 1 192 ? -13.129 -5.967 10.613 1.00 87.94 192 GLN A C 1
ATOM 1500 O O . GLN A 1 192 ? -13.663 -5.599 11.660 1.00 87.94 192 GLN A O 1
ATOM 1505 N N . ALA A 1 193 ? -13.135 -5.197 9.524 1.00 91.38 193 ALA A N 1
ATOM 1506 C CA . ALA A 1 193 ? -13.779 -3.888 9.486 1.00 91.38 193 ALA A CA 1
ATOM 1507 C C . ALA A 1 193 ? -15.305 -3.978 9.697 1.00 91.38 193 ALA A C 1
ATOM 1509 O O . ALA A 1 193 ? -15.913 -3.066 10.273 1.00 91.38 193 ALA A O 1
ATOM 1510 N N . ALA A 1 194 ? -15.944 -5.070 9.261 1.00 90.44 194 ALA A N 1
ATOM 1511 C CA . ALA A 1 194 ? -17.352 -5.333 9.546 1.00 90.44 194 ALA A CA 1
ATOM 1512 C C . ALA A 1 194 ? -17.585 -5.627 11.038 1.00 90.44 194 ALA A C 1
ATOM 1514 O O . ALA A 1 194 ? -18.531 -5.087 11.623 1.00 90.44 194 ALA A O 1
ATOM 1515 N N . ASP A 1 195 ? -16.701 -6.406 11.666 1.00 87.31 195 ASP A N 1
ATOM 1516 C CA . ASP A 1 195 ? -16.740 -6.656 13.110 1.00 87.31 195 ASP A CA 1
ATOM 1517 C C . ASP A 1 195 ? -16.531 -5.356 13.906 1.00 87.31 195 ASP A C 1
ATOM 1519 O O . ASP A 1 195 ? -17.275 -5.080 14.849 1.00 87.31 195 ASP A O 1
ATOM 1523 N N . GLU A 1 196 ? -15.592 -4.498 13.497 1.00 88.12 196 GLU A N 1
ATOM 1524 C CA . GLU A 1 196 ? -15.383 -3.175 14.101 1.00 88.12 196 GLU A CA 1
ATOM 1525 C C . GLU A 1 196 ? -16.654 -2.331 14.062 1.00 88.12 196 GLU A C 1
ATOM 1527 O O . GLU A 1 196 ? -17.054 -1.740 15.069 1.00 88.12 196 GLU A O 1
ATOM 1532 N N . ARG A 1 197 ? -17.334 -2.303 12.912 1.00 89.19 197 ARG A N 1
ATOM 1533 C CA . ARG A 1 197 ? -18.595 -1.576 12.761 1.00 89.19 197 ARG A CA 1
ATOM 1534 C C . ARG A 1 197 ? -19.668 -2.103 13.715 1.00 89.19 197 ARG A C 1
ATOM 1536 O O . ARG A 1 197 ? -20.407 -1.292 14.277 1.00 89.19 197 ARG A O 1
ATOM 1543 N N . ALA A 1 198 ? -19.734 -3.419 13.922 1.00 86.06 198 ALA A N 1
ATOM 1544 C CA . ALA A 1 198 ? -20.651 -4.036 14.879 1.00 86.06 198 ALA A CA 1
ATOM 1545 C C . ALA A 1 198 ? -20.311 -3.648 16.332 1.00 86.06 198 ALA A C 1
ATOM 1547 O O . ALA A 1 198 ? -21.198 -3.257 17.094 1.00 86.06 198 ALA A O 1
ATOM 1548 N N . VAL A 1 199 ? -19.026 -3.658 16.709 1.00 84.12 199 VAL A N 1
ATOM 1549 C CA . VAL A 1 199 ? -18.571 -3.179 18.030 1.00 84.12 199 VAL A CA 1
ATOM 1550 C C . VAL A 1 199 ? -18.967 -1.715 18.239 1.00 84.12 199 VAL A C 1
ATOM 1552 O O . VAL A 1 199 ? -19.502 -1.357 19.292 1.00 84.12 199 VAL A O 1
ATOM 1555 N N . MET A 1 200 ? -18.747 -0.866 17.230 1.00 84.00 200 MET A N 1
ATOM 1556 C CA . MET A 1 200 ? -19.087 0.558 17.283 1.00 84.00 200 MET A CA 1
ATOM 1557 C C . MET A 1 200 ? -20.596 0.801 17.422 1.00 84.00 200 MET A C 1
ATOM 1559 O O . MET A 1 200 ? -20.993 1.733 18.132 1.00 84.00 200 MET A O 1
ATOM 1563 N N . SER A 1 201 ? -21.440 -0.007 16.766 1.00 84.31 201 SER A N 1
ATOM 1564 C CA . SER A 1 201 ? -22.897 0.112 16.888 1.00 84.31 201 SER A CA 1
ATOM 1565 C C . SER A 1 201 ? -23.403 -0.334 18.258 1.00 84.31 201 SER A C 1
ATOM 1567 O O . SER A 1 201 ? -24.191 0.388 18.868 1.00 84.31 201 SER A O 1
ATOM 1569 N N . GLU A 1 202 ? -22.915 -1.468 18.768 1.00 82.25 202 GLU A N 1
ATOM 1570 C CA . GLU A 1 202 ? -23.381 -2.059 20.032 1.00 82.25 202 GLU A CA 1
ATOM 1571 C C . GLU A 1 202 ? -22.931 -1.260 21.254 1.00 82.25 202 GLU A C 1
ATOM 1573 O O . GLU A 1 202 ? -23.710 -0.994 22.170 1.00 82.25 202 GLU A O 1
ATOM 1578 N N . ARG A 1 203 ? -21.679 -0.788 21.264 1.00 79.69 203 ARG A N 1
ATOM 1579 C CA . ARG A 1 203 ? -21.129 -0.038 22.407 1.00 79.69 203 ARG A CA 1
ATOM 1580 C C . ARG A 1 203 ? -21.633 1.397 22.493 1.00 79.69 203 ARG A C 1
ATOM 1582 O O . ARG A 1 203 ? -21.204 2.167 23.352 1.00 79.69 203 ARG A O 1
ATOM 1589 N N . GLY A 1 204 ? -22.592 1.760 21.642 1.00 61.94 204 GLY A N 1
ATOM 1590 C CA . GLY A 1 204 ? -23.407 2.943 21.849 1.00 61.94 204 GLY A CA 1
ATOM 1591 C C . GLY A 1 204 ? -22.592 4.229 21.859 1.00 61.94 204 GLY A C 1
ATOM 1592 O O . GLY A 1 204 ? -23.005 5.198 22.496 1.00 61.94 204 GLY A O 1
ATOM 1593 N N . LEU A 1 205 ? -21.476 4.296 21.121 1.00 58.19 205 LEU A N 1
ATOM 1594 C CA . LEU A 1 205 ? -20.779 5.566 20.894 1.00 58.19 205 LEU A CA 1
ATOM 1595 C C . LEU A 1 205 ? -21.651 6.570 20.128 1.00 58.19 205 LEU A C 1
ATOM 1597 O O . LEU A 1 205 ? -21.336 7.757 20.105 1.00 58.19 205 LEU A O 1
ATOM 1601 N N . TYR A 1 206 ? -22.814 6.143 19.625 1.00 54.44 206 TYR A N 1
ATOM 1602 C CA . TYR A 1 206 ? -23.940 6.986 19.215 1.00 54.44 206 TYR A CA 1
ATOM 1603 C C . TYR A 1 206 ? -24.773 7.579 20.367 1.00 54.44 206 TYR A C 1
ATOM 1605 O O . TYR A 1 206 ? -25.759 8.269 20.102 1.00 54.44 206 TYR A O 1
ATOM 1613 N N . LYS A 1 207 ? -24.393 7.406 21.644 1.00 58.22 207 LYS A N 1
ATOM 1614 C CA . LYS A 1 207 ? -25.008 8.146 22.758 1.00 58.22 207 LYS A CA 1
ATOM 1615 C C . LYS A 1 207 ? -24.897 9.629 22.453 1.00 58.22 207 LYS A C 1
ATOM 1617 O O . LYS A 1 207 ? -23.797 10.149 22.304 1.00 58.22 207 LYS A O 1
ATOM 1622 N N . LYS A 1 208 ? -26.047 10.283 22.291 1.00 69.50 208 LYS A N 1
ATOM 1623 C CA . LYS A 1 208 ? -26.252 11.643 21.766 1.00 69.50 208 LYS A CA 1
ATOM 1624 C C . LYS A 1 208 ? -25.686 12.726 22.701 1.00 69.50 208 LYS A C 1
ATOM 1626 O O . LYS A 1 208 ? -26.403 13.611 23.140 1.00 69.50 208 LYS A O 1
ATOM 1631 N N . SER A 1 209 ? -24.408 12.633 23.049 1.00 79.06 209 SER A N 1
ATOM 1632 C CA . SER A 1 209 ? -23.668 13.667 23.751 1.00 79.06 209 SER A CA 1
ATOM 1633 C C . SER A 1 209 ? -23.074 14.611 22.714 1.00 79.06 209 SER A C 1
ATOM 1635 O O . SER A 1 209 ? -22.398 14.174 21.783 1.00 79.06 209 SER A O 1
ATOM 1637 N N . SER A 1 210 ? -23.366 15.901 22.857 1.00 84.12 210 SER A N 1
ATOM 1638 C CA . SER A 1 210 ? -22.880 16.975 21.986 1.00 84.12 210 SER A CA 1
ATOM 1639 C C . SER A 1 210 ? -21.512 17.517 22.407 1.00 84.12 210 SER A C 1
ATOM 1641 O O . SER A 1 210 ? -21.048 18.500 21.836 1.00 84.12 210 SER A O 1
ATOM 1643 N N . SER A 1 211 ? -20.864 16.913 23.412 1.00 88.19 211 SER A N 1
ATOM 1644 C CA . SER A 1 211 ? -19.524 17.335 23.824 1.00 88.19 211 SER A CA 1
ATOM 1645 C C . SER A 1 211 ? -18.539 17.187 22.656 1.00 88.19 211 SER A C 1
ATOM 1647 O O . SER A 1 211 ? -18.520 16.129 22.013 1.00 88.19 211 SER A O 1
ATOM 1649 N N . PRO A 1 212 ? -17.689 18.200 22.398 1.00 87.06 212 PRO A N 1
ATOM 1650 C CA . PRO A 1 212 ? -16.739 18.181 21.288 1.00 87.06 212 PRO A CA 1
ATOM 1651 C C . PRO A 1 212 ? -15.807 16.964 21.334 1.00 87.06 212 PRO A C 1
ATOM 1653 O O . PRO A 1 212 ? -15.454 16.425 20.292 1.00 87.06 212 PRO A O 1
ATOM 1656 N N . ILE A 1 213 ? -15.472 16.456 22.525 1.00 85.31 213 ILE A N 1
ATOM 1657 C CA . ILE A 1 213 ? -14.566 15.306 22.655 1.00 85.31 213 ILE A CA 1
ATOM 1658 C C . ILE A 1 213 ? -15.217 14.013 22.136 1.00 85.31 213 ILE A C 1
ATOM 1660 O O . ILE A 1 213 ? -14.555 13.189 21.502 1.00 85.31 213 ILE A O 1
ATOM 1664 N N . HIS A 1 214 ? -16.527 13.840 22.334 1.00 85.62 214 HIS A N 1
ATOM 1665 C CA . HIS A 1 214 ? -17.242 12.697 21.758 1.00 85.62 214 HIS A CA 1
ATOM 1666 C C . HIS A 1 214 ? -17.360 12.808 20.239 1.00 85.62 214 HIS A C 1
ATOM 1668 O O . HIS A 1 214 ? -17.280 11.790 19.553 1.00 85.62 214 HIS A O 1
ATOM 1674 N N . VAL A 1 215 ? -17.499 14.027 19.707 1.00 89.44 215 VAL A N 1
ATOM 1675 C CA . VAL A 1 215 ? -17.466 14.267 18.258 1.00 89.44 215 VAL A CA 1
ATOM 1676 C C . VAL A 1 215 ? -16.106 13.868 17.686 1.00 89.44 215 VAL A C 1
ATOM 1678 O O . VAL A 1 215 ? -16.067 13.092 16.734 1.00 89.44 215 VAL A O 1
ATOM 1681 N N . SER A 1 216 ? -15.001 14.292 18.308 1.00 89.00 216 SER A N 1
ATOM 1682 C CA . SER A 1 216 ? -13.651 13.900 17.881 1.00 89.00 216 SER A CA 1
ATOM 1683 C C . SER A 1 216 ? -13.435 12.388 17.950 1.00 89.00 216 SER A C 1
ATOM 1685 O O . SER A 1 216 ? -12.927 11.801 17.003 1.00 89.00 216 SER A O 1
ATOM 1687 N N . THR A 1 217 ? -13.881 11.728 19.022 1.00 89.88 217 THR A N 1
ATOM 1688 C CA . THR A 1 217 ? -13.759 10.263 19.173 1.00 89.88 217 THR A CA 1
ATOM 1689 C C . THR A 1 217 ? -14.490 9.521 18.048 1.00 89.88 217 THR A C 1
ATOM 1691 O O . THR A 1 217 ? -13.951 8.584 17.463 1.00 89.88 217 THR A O 1
ATOM 1694 N N . ARG A 1 218 ? -15.701 9.971 17.688 1.00 89.31 218 ARG A N 1
ATOM 1695 C CA . ARG A 1 218 ? -16.450 9.419 16.547 1.00 89.31 218 ARG A CA 1
ATOM 1696 C C . ARG A 1 218 ? -15.751 9.665 15.220 1.00 89.31 218 ARG A C 1
ATOM 1698 O O . ARG A 1 218 ? -15.744 8.772 14.382 1.00 89.31 218 ARG A O 1
ATOM 1705 N N . ALA A 1 219 ? -15.186 10.855 15.031 1.00 92.12 219 ALA A N 1
ATOM 1706 C CA . ALA A 1 219 ? -14.440 11.177 13.823 1.00 92.12 219 ALA A CA 1
ATOM 1707 C C . ALA A 1 219 ? -13.223 10.253 13.670 1.00 92.12 219 ALA A C 1
ATOM 1709 O O . ALA A 1 219 ? -13.028 9.698 12.596 1.00 92.12 219 ALA A O 1
ATOM 1710 N N . LEU A 1 220 ? -12.465 10.014 14.747 1.00 93.75 220 LEU A N 1
ATOM 1711 C CA . LEU A 1 220 ? -11.318 9.099 14.731 1.00 93.75 220 LEU A CA 1
ATOM 1712 C C . LEU A 1 220 ? -11.731 7.663 14.387 1.00 93.75 220 LEU A C 1
ATOM 1714 O O . LEU A 1 220 ? -11.109 7.049 13.527 1.00 93.75 220 LEU A O 1
ATOM 1718 N N . LEU A 1 221 ? -12.806 7.151 14.995 1.00 91.94 221 LEU A N 1
ATOM 1719 C CA . LEU A 1 221 ? -13.358 5.830 14.665 1.00 91.94 221 LEU A CA 1
ATOM 1720 C C . LEU A 1 221 ? -13.821 5.735 13.212 1.00 91.94 221 LEU A C 1
ATOM 1722 O O . LEU A 1 221 ? -13.549 4.746 12.541 1.00 91.94 221 LEU A O 1
ATOM 1726 N N . TYR A 1 222 ? -14.502 6.769 12.717 1.00 93.19 222 TYR A N 1
ATOM 1727 C CA . TYR A 1 222 ? -14.958 6.816 11.334 1.00 93.19 222 TYR A CA 1
ATOM 1728 C C . TYR A 1 222 ? -13.784 6.830 10.352 1.00 93.19 222 TYR A C 1
ATOM 1730 O O . TYR A 1 222 ? -13.801 6.077 9.381 1.00 93.19 222 TYR A O 1
ATOM 1738 N N . ILE A 1 223 ? -12.761 7.652 10.609 1.00 94.75 223 ILE A N 1
ATOM 1739 C CA . ILE A 1 223 ? -11.540 7.701 9.794 1.00 94.75 223 ILE A CA 1
ATOM 1740 C C . ILE A 1 223 ? -10.863 6.334 9.812 1.00 94.75 223 ILE A C 1
ATOM 1742 O O . ILE A 1 223 ? -10.556 5.802 8.754 1.00 94.75 223 ILE A O 1
ATOM 1746 N N . SER A 1 224 ? -10.700 5.737 10.993 1.00 93.69 224 SER A N 1
ATOM 1747 C CA . SER A 1 224 ? -10.117 4.406 11.152 1.00 93.69 224 SER A CA 1
ATOM 1748 C C . SER A 1 224 ? -10.858 3.361 10.316 1.00 93.69 224 SER A C 1
ATOM 1750 O O . SER A 1 224 ? -10.228 2.659 9.529 1.00 93.69 224 SER A O 1
ATOM 1752 N N . HIS A 1 225 ? -12.184 3.295 10.438 1.00 93.62 225 HIS A N 1
ATOM 1753 C CA . HIS A 1 225 ? -13.005 2.353 9.684 1.00 93.62 225 HIS A CA 1
ATOM 1754 C C . HIS A 1 225 ? -12.915 2.602 8.172 1.00 93.62 225 HIS A C 1
ATOM 1756 O O . HIS A 1 225 ? -12.721 1.673 7.393 1.00 93.62 225 HIS A O 1
ATOM 1762 N N . THR A 1 226 ? -13.002 3.866 7.749 1.00 94.75 226 THR A N 1
ATOM 1763 C CA . THR A 1 226 ? -12.918 4.266 6.333 1.00 94.75 226 THR A CA 1
ATOM 1764 C C . THR A 1 226 ? -11.564 3.888 5.731 1.00 94.75 226 THR A C 1
ATOM 1766 O O . THR A 1 226 ? -11.511 3.388 4.607 1.00 94.75 226 THR A O 1
ATOM 1769 N N . SER A 1 227 ? -10.472 4.084 6.475 1.00 93.94 227 SER A N 1
ATOM 1770 C CA . SER A 1 227 ? -9.123 3.705 6.050 1.00 93.94 227 SER A CA 1
ATOM 1771 C C . SER A 1 227 ? -9.003 2.207 5.780 1.00 93.94 227 SER A C 1
ATOM 1773 O O . SER A 1 227 ? -8.472 1.833 4.736 1.00 93.94 227 SER A O 1
ATOM 1775 N N . ARG A 1 228 ? -9.559 1.353 6.646 1.00 92.62 228 ARG A N 1
ATOM 1776 C CA . ARG A 1 228 ? -9.551 -0.104 6.428 1.00 92.62 228 ARG A CA 1
ATOM 1777 C C . ARG A 1 228 ? -10.457 -0.534 5.282 1.00 92.62 228 ARG A C 1
ATOM 1779 O O . ARG A 1 228 ? -10.044 -1.285 4.421 1.00 92.62 228 ARG A O 1
ATOM 1786 N N . VAL A 1 229 ? -11.676 -0.005 5.194 1.00 94.38 229 VAL A N 1
ATOM 1787 C CA . VAL A 1 229 ? -12.623 -0.449 4.152 1.00 94.38 229 VAL A CA 1
ATOM 1788 C C . VAL A 1 229 ? -12.216 0.007 2.747 1.00 94.38 229 VAL A C 1
ATOM 1790 O O . VAL A 1 229 ? -12.513 -0.679 1.770 1.00 94.38 229 VAL A O 1
ATOM 1793 N N . HIS A 1 230 ? -11.563 1.165 2.620 1.00 94.75 230 HIS A N 1
ATOM 1794 C CA . HIS A 1 230 ? -11.289 1.765 1.312 1.00 94.75 230 HIS A CA 1
ATOM 1795 C C . HIS A 1 230 ? -9.804 1.881 0.981 1.00 94.75 230 HIS A C 1
ATOM 1797 O O . HIS A 1 230 ? -9.399 1.491 -0.112 1.00 94.75 230 HIS A O 1
ATOM 1803 N N . PHE A 1 231 ? -8.990 2.428 1.885 1.00 95.00 231 PHE A N 1
ATOM 1804 C CA . PHE A 1 231 ? -7.607 2.782 1.560 1.00 95.00 231 PHE A CA 1
ATOM 1805 C C . PHE A 1 231 ? -6.682 1.565 1.557 1.00 95.00 231 PHE A C 1
ATOM 1807 O O . PHE A 1 231 ? -5.934 1.387 0.599 1.00 95.00 231 PHE A O 1
ATOM 1814 N N . VAL A 1 232 ? -6.756 0.709 2.579 1.00 94.44 232 VAL A N 1
ATOM 1815 C CA . VAL A 1 232 ? -5.898 -0.483 2.674 1.00 94.44 232 VAL A CA 1
ATOM 1816 C C . VAL A 1 232 ? -6.146 -1.451 1.502 1.00 94.44 232 VAL A C 1
ATOM 1818 O O . VAL A 1 232 ? -5.184 -1.747 0.795 1.00 94.44 232 VAL A O 1
ATOM 1821 N N . PRO A 1 233 ? -7.389 -1.871 1.179 1.00 93.62 233 PRO A N 1
ATOM 1822 C CA . PRO A 1 233 ? -7.686 -2.693 0.006 1.00 93.62 233 PRO A CA 1
ATOM 1823 C C . PRO A 1 233 ? -7.181 -2.096 -1.304 1.00 93.62 233 PRO A C 1
ATOM 1825 O O . PRO A 1 233 ? -6.591 -2.805 -2.118 1.00 93.62 233 PRO A O 1
ATOM 1828 N N . LEU A 1 234 ? -7.381 -0.788 -1.505 1.00 94.88 234 LEU A N 1
ATOM 1829 C CA . LEU A 1 234 ? -6.919 -0.101 -2.707 1.00 94.88 234 LEU A CA 1
ATOM 1830 C C . LEU A 1 234 ? -5.393 -0.158 -2.825 1.00 94.88 234 LEU A C 1
ATOM 1832 O O . LEU A 1 234 ? -4.883 -0.468 -3.898 1.00 94.88 234 LEU A O 1
ATOM 1836 N N . LEU A 1 235 ? -4.675 0.098 -1.730 1.00 95.81 235 LEU A N 1
ATOM 1837 C CA . LEU A 1 235 ? -3.215 0.041 -1.695 1.00 95.81 235 LEU A CA 1
ATOM 1838 C C . LEU A 1 235 ? -2.682 -1.385 -1.851 1.00 95.81 235 LEU A C 1
ATOM 1840 O O . LEU A 1 235 ? -1.678 -1.569 -2.525 1.00 95.81 235 LEU A O 1
ATOM 1844 N N . VAL A 1 236 ? -3.353 -2.398 -1.298 1.00 94.06 236 VAL A N 1
ATOM 1845 C CA . VAL A 1 236 ? -2.998 -3.813 -1.509 1.00 94.06 236 VAL A CA 1
ATOM 1846 C C . VAL A 1 236 ? -3.121 -4.188 -2.983 1.00 94.06 236 VAL A C 1
ATOM 1848 O O . VAL A 1 236 ? -2.202 -4.786 -3.546 1.00 94.06 236 VAL A O 1
ATOM 1851 N N . VAL A 1 237 ? -4.223 -3.802 -3.633 1.00 92.62 237 VAL A N 1
ATOM 1852 C CA . VAL A 1 237 ? -4.416 -4.037 -5.071 1.00 92.62 237 VAL A CA 1
ATOM 1853 C C . VAL A 1 237 ? -3.379 -3.266 -5.885 1.00 92.62 237 VAL A C 1
ATOM 1855 O O . VAL A 1 237 ? -2.751 -3.856 -6.760 1.00 92.62 237 VAL A O 1
ATOM 1858 N N . ALA A 1 238 ? -3.156 -1.986 -5.582 1.00 94.38 238 ALA 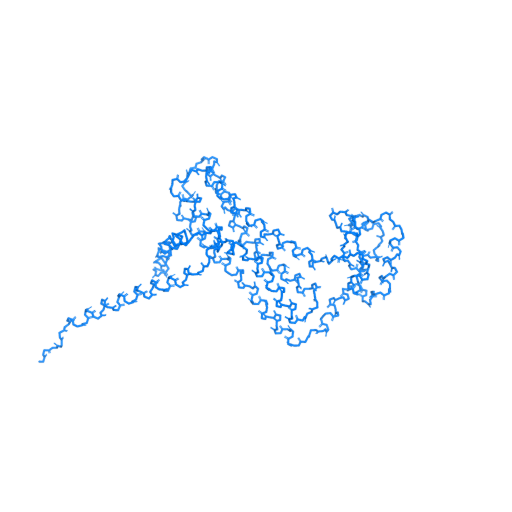A N 1
ATOM 1859 C CA . ALA A 1 238 ? -2.166 -1.163 -6.270 1.00 94.38 238 ALA A CA 1
ATOM 1860 C C . ALA A 1 238 ? -0.746 -1.727 -6.116 1.00 94.38 238 ALA A C 1
ATOM 1862 O O . ALA A 1 238 ? -0.045 -1.851 -7.112 1.00 94.38 238 ALA A O 1
ATOM 1863 N N . ALA A 1 239 ? -0.347 -2.134 -4.907 1.00 94.38 239 ALA A N 1
ATOM 1864 C CA . ALA A 1 239 ? 0.963 -2.722 -4.630 1.00 94.38 239 ALA A CA 1
ATOM 1865 C C . ALA A 1 239 ? 1.132 -4.061 -5.350 1.00 94.38 239 ALA A C 1
ATOM 1867 O O . ALA A 1 239 ? 2.176 -4.323 -5.939 1.00 94.38 239 ALA A O 1
ATOM 1868 N N . THR A 1 240 ? 0.084 -4.890 -5.356 1.00 91.56 240 THR A N 1
ATOM 1869 C CA . THR A 1 240 ? 0.082 -6.155 -6.099 1.00 91.56 240 THR A CA 1
ATOM 1870 C C . THR A 1 240 ? 0.266 -5.891 -7.589 1.00 91.56 240 THR A C 1
ATOM 1872 O O . THR A 1 240 ? 1.156 -6.464 -8.201 1.00 91.56 240 THR A O 1
ATOM 1875 N N . VAL A 1 241 ? -0.531 -5.001 -8.182 1.00 90.69 241 VAL A N 1
ATOM 1876 C CA . VAL A 1 241 ? -0.432 -4.666 -9.611 1.00 90.69 241 VAL A CA 1
ATOM 1877 C C . VAL A 1 241 ? 0.924 -4.048 -9.948 1.00 90.69 241 VAL A C 1
ATOM 1879 O O . VAL A 1 241 ? 1.532 -4.459 -10.931 1.00 90.69 241 VAL A O 1
ATOM 1882 N N . GLY A 1 242 ? 1.414 -3.119 -9.125 1.00 91.50 242 GLY A N 1
ATOM 1883 C CA . GLY A 1 242 ? 2.719 -2.484 -9.289 1.00 91.50 242 GLY A CA 1
ATOM 1884 C C . GLY A 1 242 ? 3.844 -3.512 -9.304 1.00 91.50 242 GLY A C 1
ATOM 1885 O O . GLY A 1 242 ? 4.579 -3.592 -10.280 1.00 91.50 242 GLY A O 1
ATOM 1886 N N . LEU A 1 243 ? 3.914 -4.388 -8.298 1.00 90.94 243 LEU A N 1
ATOM 1887 C CA . LEU A 1 243 ? 4.924 -5.452 -8.228 1.00 90.94 243 LEU A CA 1
ATOM 1888 C C . LEU A 1 243 ? 4.812 -6.485 -9.355 1.00 90.94 243 LEU A C 1
ATOM 1890 O O . LEU A 1 243 ? 5.812 -7.070 -9.761 1.00 90.94 243 LEU A O 1
ATOM 1894 N N . LEU A 1 244 ? 3.600 -6.758 -9.842 1.00 87.06 244 LEU A N 1
ATOM 1895 C CA . LEU A 1 244 ? 3.403 -7.639 -10.995 1.00 87.06 244 LEU A CA 1
ATOM 1896 C C . LEU A 1 244 ? 3.910 -6.999 -12.287 1.00 87.06 244 LEU A C 1
ATOM 1898 O O . LEU A 1 244 ? 4.355 -7.714 -13.176 1.00 87.06 244 LEU A O 1
ATOM 1902 N N . ILE A 1 245 ? 3.806 -5.678 -12.403 1.00 87.75 245 ILE A N 1
ATOM 1903 C CA . ILE A 1 245 ? 4.270 -4.932 -13.568 1.00 87.75 245 ILE A CA 1
ATOM 1904 C C . ILE A 1 245 ? 5.785 -4.738 -13.524 1.00 87.75 245 ILE A C 1
ATOM 1906 O O . ILE A 1 245 ? 6.418 -4.925 -14.556 1.00 87.75 245 ILE A O 1
ATOM 1910 N N . ALA A 1 246 ? 6.337 -4.400 -12.357 1.00 89.31 246 ALA A N 1
ATOM 1911 C CA . ALA A 1 246 ? 7.726 -3.985 -12.160 1.00 89.31 246 ALA A CA 1
ATOM 1912 C C . ALA A 1 246 ? 8.764 -5.072 -12.447 1.00 89.31 246 ALA A C 1
ATOM 1914 O O . ALA A 1 246 ? 9.904 -4.768 -12.769 1.00 89.31 246 ALA A O 1
ATOM 1915 N N . ASP A 1 247 ? 8.383 -6.339 -12.314 1.00 87.62 247 ASP A N 1
ATOM 1916 C CA . ASP A 1 247 ? 9.309 -7.462 -12.361 1.00 87.62 247 ASP A CA 1
ATOM 1917 C C . ASP A 1 247 ? 9.030 -8.405 -13.531 1.00 87.62 247 ASP A C 1
ATOM 1919 O O . ASP A 1 247 ? 7.926 -8.487 -14.074 1.00 87.62 247 ASP A O 1
ATOM 1923 N N . SER A 1 248 ? 10.035 -9.215 -13.878 1.00 86.69 248 SER A N 1
ATOM 1924 C CA . SER A 1 248 ? 9.821 -10.320 -14.815 1.00 86.69 248 SER A CA 1
ATOM 1925 C C . SER A 1 248 ? 8.722 -11.264 -14.300 1.00 86.69 248 SER A C 1
ATOM 1927 O O . SER A 1 248 ? 8.722 -11.675 -13.135 1.00 86.69 248 SER A O 1
ATOM 1929 N N . LEU A 1 249 ? 7.791 -11.629 -15.189 1.00 84.00 249 LEU A N 1
ATOM 1930 C CA . LEU A 1 249 ? 6.604 -12.442 -14.892 1.00 84.00 249 LEU A CA 1
ATOM 1931 C C . LEU A 1 249 ? 6.952 -13.931 -14.712 1.00 84.00 249 LEU A C 1
ATOM 1933 O O . LEU A 1 249 ? 6.528 -14.795 -15.485 1.00 84.00 249 LEU A O 1
ATOM 1937 N N . ASN A 1 250 ? 7.753 -14.237 -13.695 1.00 85.81 250 ASN A N 1
ATOM 1938 C CA . ASN A 1 250 ? 8.130 -15.592 -13.317 1.00 85.81 250 ASN A CA 1
ATOM 1939 C C . ASN A 1 250 ? 7.450 -16.010 -11.996 1.00 85.81 250 ASN A C 1
ATOM 1941 O O . ASN A 1 250 ? 7.028 -15.184 -11.187 1.00 85.81 250 ASN A O 1
ATOM 1945 N N . SER A 1 251 ? 7.337 -17.320 -11.762 1.00 83.88 251 SER A N 1
ATOM 1946 C CA . SER A 1 251 ? 6.630 -17.854 -10.590 1.00 83.88 251 SER A CA 1
ATOM 1947 C C . SER A 1 251 ? 7.282 -17.494 -9.255 1.00 83.88 251 SER A C 1
ATOM 1949 O O . SER A 1 251 ? 6.582 -17.385 -8.253 1.00 83.88 251 SER A O 1
ATOM 1951 N N . GLN A 1 252 ? 8.605 -17.321 -9.225 1.00 88.06 252 GLN A N 1
ATOM 1952 C CA . GLN A 1 252 ? 9.327 -16.939 -8.014 1.00 88.06 252 GLN A CA 1
ATOM 1953 C C . GLN A 1 252 ? 8.962 -15.509 -7.604 1.00 88.06 252 GLN A C 1
ATOM 1955 O O . GLN A 1 252 ? 8.593 -15.293 -6.451 1.00 88.06 252 GLN A O 1
ATOM 1960 N N . ASN A 1 253 ? 8.975 -14.572 -8.551 1.00 87.19 253 ASN A N 1
ATOM 1961 C CA . ASN A 1 253 ? 8.593 -13.181 -8.323 1.00 87.19 253 ASN A CA 1
ATOM 1962 C C . ASN A 1 253 ? 7.128 -13.085 -7.899 1.00 87.19 253 ASN A C 1
ATOM 1964 O O . ASN A 1 253 ? 6.823 -12.430 -6.912 1.00 87.19 253 ASN A O 1
ATOM 1968 N N . PHE A 1 254 ? 6.221 -13.827 -8.543 1.00 85.00 254 PHE A N 1
ATOM 1969 C CA . PHE A 1 254 ? 4.815 -13.855 -8.127 1.00 85.00 254 PHE A CA 1
ATOM 1970 C C . PHE A 1 254 ? 4.608 -14.338 -6.690 1.00 85.00 254 PHE A C 1
ATOM 1972 O O . PHE A 1 254 ? 3.778 -13.776 -5.974 1.00 85.00 254 PHE A O 1
ATOM 1979 N N . LEU A 1 255 ? 5.336 -15.373 -6.264 1.00 85.62 255 LEU A N 1
ATOM 1980 C CA . LEU A 1 255 ? 5.240 -15.883 -4.897 1.00 85.62 255 LEU A CA 1
ATOM 1981 C C . LEU A 1 255 ? 5.844 -14.902 -3.891 1.00 85.62 255 LEU A C 1
ATOM 1983 O O . LEU A 1 255 ? 5.208 -14.612 -2.882 1.00 85.62 255 LEU A O 1
ATOM 1987 N N . LEU A 1 256 ? 7.038 -14.369 -4.161 1.00 89.56 256 LEU A N 1
ATOM 1988 C CA . LEU A 1 256 ? 7.708 -13.427 -3.262 1.00 89.56 256 LEU A CA 1
ATOM 1989 C C . LEU A 1 256 ? 6.940 -12.106 -3.147 1.00 89.56 256 LEU A C 1
ATOM 1991 O O . LEU A 1 256 ? 6.721 -11.637 -2.033 1.00 89.56 256 LEU A O 1
ATOM 1995 N N . ASN A 1 257 ? 6.449 -11.564 -4.262 1.00 88.62 257 ASN A N 1
ATOM 1996 C CA . ASN A 1 257 ? 5.677 -10.320 -4.289 1.00 88.62 257 ASN A CA 1
ATOM 1997 C C . ASN A 1 257 ? 4.319 -10.504 -3.597 1.00 88.62 257 ASN A C 1
ATOM 1999 O O . ASN A 1 257 ? 3.928 -9.679 -2.771 1.00 88.62 257 ASN A O 1
ATOM 2003 N N . GLY A 1 258 ? 3.638 -11.630 -3.841 1.00 86.81 258 GLY A N 1
ATOM 2004 C CA . GLY A 1 258 ? 2.408 -11.979 -3.127 1.00 86.81 258 GLY A CA 1
ATOM 2005 C C . GLY A 1 258 ? 2.619 -12.132 -1.616 1.00 86.81 258 GLY A C 1
ATOM 2006 O O . GLY A 1 258 ? 1.821 -11.624 -0.829 1.00 86.81 258 GLY A O 1
ATOM 2007 N N . LEU A 1 259 ? 3.714 -12.776 -1.195 1.00 88.56 259 LEU A N 1
ATOM 2008 C CA . LEU A 1 259 ? 4.076 -12.907 0.220 1.00 88.56 259 LEU A CA 1
ATOM 2009 C C . LEU A 1 259 ? 4.438 -11.561 0.854 1.00 88.56 259 LEU A C 1
ATOM 2011 O O . LEU A 1 259 ? 4.033 -11.314 1.986 1.00 88.56 259 LEU A O 1
ATOM 2015 N N . ALA A 1 260 ? 5.157 -10.689 0.146 1.00 91.19 260 ALA A N 1
ATOM 2016 C CA . ALA A 1 260 ? 5.521 -9.363 0.637 1.00 91.19 260 ALA A CA 1
ATOM 2017 C C . ALA A 1 260 ? 4.280 -8.488 0.872 1.00 91.19 260 ALA A C 1
ATOM 2019 O O . ALA A 1 260 ? 4.126 -7.915 1.952 1.00 91.19 260 ALA A O 1
ATOM 2020 N N . VAL A 1 261 ? 3.348 -8.450 -0.089 1.00 92.25 261 VAL A N 1
ATOM 2021 C CA . VAL A 1 261 ? 2.072 -7.729 0.064 1.00 92.25 261 VAL A CA 1
ATOM 2022 C C . VAL A 1 261 ? 1.207 -8.364 1.153 1.00 92.25 261 VAL A C 1
ATOM 2024 O O . VAL A 1 261 ? 0.627 -7.654 1.975 1.00 92.25 261 VAL A O 1
ATOM 2027 N N . GLY A 1 262 ? 1.149 -9.697 1.214 1.00 90.38 262 GLY A N 1
ATOM 2028 C CA . GLY A 1 262 ? 0.462 -10.424 2.282 1.00 90.38 262 GLY A CA 1
ATOM 2029 C C . GLY A 1 262 ? 1.027 -10.098 3.667 1.00 90.38 262 GLY A C 1
ATOM 2030 O O . GLY A 1 262 ? 0.273 -9.852 4.601 1.00 90.38 262 GLY A O 1
ATOM 2031 N N . PHE A 1 263 ? 2.348 -10.024 3.806 1.00 90.75 263 PHE A N 1
ATOM 2032 C CA . PHE A 1 263 ? 3.002 -9.638 5.053 1.00 90.75 263 PHE A CA 1
ATOM 2033 C C . PHE A 1 263 ? 2.694 -8.184 5.430 1.00 90.75 263 PHE A C 1
ATOM 2035 O O . PHE A 1 263 ? 2.277 -7.920 6.556 1.00 90.75 263 PHE A O 1
ATOM 2042 N N . ALA A 1 264 ? 2.838 -7.248 4.485 1.00 93.00 264 ALA A N 1
ATOM 2043 C CA . ALA A 1 264 ? 2.563 -5.830 4.717 1.00 93.00 264 ALA A CA 1
ATOM 2044 C C . ALA A 1 264 ? 1.091 -5.578 5.089 1.00 93.00 264 ALA A C 1
ATOM 2046 O O . ALA A 1 264 ? 0.803 -4.776 5.974 1.00 93.00 264 ALA A O 1
ATOM 2047 N N . SER A 1 265 ? 0.159 -6.292 4.452 1.00 92.38 265 SER A N 1
ATOM 2048 C CA . SER A 1 265 ? -1.278 -6.181 4.729 1.00 92.38 265 SER A CA 1
ATOM 2049 C C . SER A 1 265 ? -1.719 -6.818 6.049 1.00 92.38 265 SER A C 1
ATOM 2051 O O . SER A 1 265 ? -2.763 -6.427 6.546 1.00 92.38 265 SER A O 1
ATOM 2053 N N . ASN A 1 266 ? -0.934 -7.722 6.643 1.00 91.56 266 ASN A N 1
ATOM 2054 C CA . ASN A 1 266 ? -1.254 -8.371 7.925 1.00 91.56 266 ASN A CA 1
ATOM 2055 C C . ASN A 1 266 ? -0.324 -7.926 9.069 1.00 91.56 266 ASN A C 1
ATOM 2057 O O . ASN A 1 266 ? -0.165 -8.631 10.068 1.00 91.56 266 ASN A O 1
ATOM 2061 N N . ILE A 1 267 ? 0.354 -6.781 8.932 1.00 91.12 267 ILE A N 1
ATOM 2062 C CA . ILE A 1 267 ? 1.313 -6.325 9.946 1.00 91.12 267 ILE A CA 1
ATOM 2063 C C . ILE A 1 267 ? 0.640 -6.082 11.308 1.00 91.12 267 ILE A C 1
ATOM 2065 O O . ILE A 1 267 ? 1.248 -6.337 12.345 1.00 91.12 267 ILE A O 1
ATOM 2069 N N . ASP A 1 268 ? -0.621 -5.647 11.329 1.00 90.62 268 ASP A N 1
ATOM 2070 C CA . ASP A 1 268 ? -1.394 -5.412 12.552 1.00 90.62 268 ASP A CA 1
ATOM 2071 C C . ASP A 1 268 ? -1.704 -6.713 13.312 1.00 90.62 268 ASP A C 1
ATOM 2073 O O . ASP A 1 268 ? -1.591 -6.763 14.542 1.00 90.62 268 ASP A O 1
ATOM 2077 N N . ASP A 1 269 ? -2.035 -7.775 12.585 1.00 89.81 269 ASP A N 1
ATOM 2078 C CA . ASP A 1 269 ? -2.251 -9.127 13.094 1.00 89.81 269 ASP A CA 1
ATOM 2079 C C . ASP A 1 269 ? -0.958 -9.731 13.647 1.00 89.81 269 ASP A C 1
ATOM 2081 O O . ASP A 1 269 ? -0.944 -10.300 14.745 1.00 89.81 269 ASP A O 1
ATOM 2085 N N . LEU A 1 270 ? 0.157 -9.546 12.937 1.00 89.88 270 LEU A N 1
ATOM 2086 C CA . LEU A 1 270 ?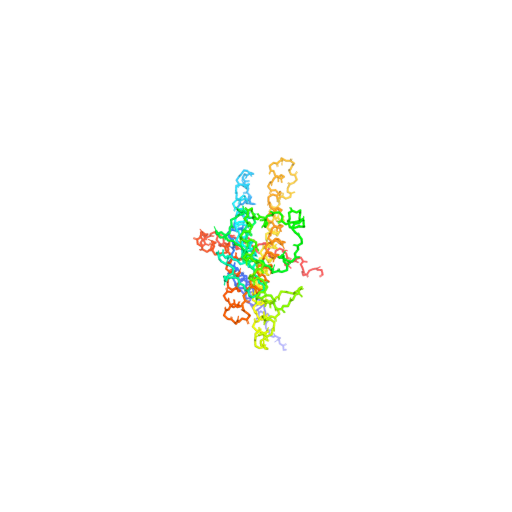 1.470 -10.016 13.382 1.00 89.88 270 LEU A CA 1
ATOM 2087 C C . LEU A 1 270 ? 1.936 -9.301 14.653 1.00 89.88 270 LEU A C 1
ATOM 2089 O O . LEU A 1 270 ? 2.430 -9.946 15.579 1.00 89.88 270 LEU A O 1
ATOM 2093 N N . ILE A 1 271 ? 1.739 -7.983 14.744 1.00 89.75 271 ILE A N 1
ATOM 2094 C CA . ILE A 1 271 ? 2.040 -7.230 15.969 1.00 89.75 271 ILE A CA 1
ATOM 2095 C C . ILE A 1 271 ? 1.135 -7.710 17.114 1.00 89.75 271 ILE A C 1
ATOM 2097 O O . ILE A 1 271 ? 1.589 -7.815 18.256 1.00 89.75 271 ILE A O 1
ATOM 2101 N N . SER A 1 272 ? -0.119 -8.070 16.823 1.00 87.81 272 SER A N 1
ATOM 2102 C CA . SER A 1 272 ? -1.056 -8.573 17.837 1.00 87.81 272 SER A CA 1
ATOM 2103 C C . SER A 1 272 ? -0.568 -9.862 18.456 1.00 87.81 272 SER A C 1
ATOM 2105 O O . SER A 1 272 ? -0.604 -10.024 19.679 1.00 87.81 272 SER A O 1
ATOM 2107 N N . PHE A 1 273 ? -0.017 -10.738 17.613 1.00 85.44 273 PHE A N 1
ATOM 2108 C CA . PHE A 1 273 ? 0.574 -11.982 18.063 1.00 85.44 273 PHE A CA 1
ATOM 2109 C C . PHE A 1 273 ? 1.690 -11.765 19.102 1.00 85.44 273 PHE A C 1
ATOM 2111 O O . PHE A 1 273 ? 1.832 -12.576 20.018 1.00 85.44 273 PHE A O 1
ATOM 2118 N N . LEU A 1 274 ? 2.446 -10.669 18.983 1.00 88.00 274 LEU A N 1
ATOM 2119 C CA . LEU A 1 274 ? 3.595 -10.363 19.837 1.00 88.00 274 LEU A CA 1
ATOM 2120 C C . LEU A 1 274 ? 3.237 -9.574 21.101 1.00 88.00 274 LEU A C 1
ATOM 2122 O O . LEU A 1 274 ? 3.863 -9.782 22.138 1.00 88.00 274 LEU A O 1
ATOM 2126 N N . ILE A 1 275 ? 2.281 -8.647 21.013 1.00 90.62 275 ILE A N 1
ATOM 2127 C CA . ILE A 1 275 ? 2.009 -7.679 22.088 1.00 90.62 275 ILE A CA 1
ATOM 2128 C C . ILE A 1 275 ? 0.822 -8.099 22.955 1.00 90.62 275 ILE A C 1
ATOM 2130 O O . ILE A 1 275 ? 0.856 -7.917 24.170 1.00 90.62 275 ILE A O 1
ATOM 2134 N N . VAL A 1 276 ? -0.238 -8.632 22.346 1.00 85.50 276 VAL A N 1
ATOM 2135 C CA . VAL A 1 276 ? -1.503 -8.875 23.045 1.00 85.50 276 VAL A CA 1
ATOM 2136 C C . VAL A 1 276 ? -1.418 -10.201 23.784 1.00 85.50 276 VAL A C 1
ATOM 2138 O O . VAL A 1 276 ? -1.179 -11.244 23.166 1.00 85.50 276 VAL A O 1
ATOM 2141 N N . SER A 1 277 ? -1.630 -10.159 25.099 1.00 87.00 277 SER A N 1
ATOM 2142 C CA . SER A 1 277 ? -1.620 -11.351 25.949 1.00 87.00 277 SER A CA 1
ATOM 2143 C C . SER A 1 277 ? -2.777 -12.300 25.610 1.00 87.00 277 SER A C 1
ATOM 2145 O O . SER A 1 277 ? -3.818 -11.873 25.113 1.00 87.00 277 SER A O 1
ATOM 2147 N N . GLU A 1 278 ? -2.631 -13.599 25.897 1.00 83.94 278 GLU A N 1
ATOM 2148 C CA . GLU A 1 278 ? -3.701 -14.582 25.640 1.00 83.94 278 GLU A CA 1
ATOM 2149 C C . GLU A 1 278 ? -5.012 -14.227 26.359 1.00 83.94 278 GLU A C 1
ATOM 2151 O O . GLU A 1 278 ? -6.084 -14.377 25.780 1.00 83.94 278 GLU A O 1
ATOM 2156 N N . ALA A 1 279 ? -4.927 -13.683 27.578 1.00 81.81 279 ALA A N 1
ATOM 2157 C CA . ALA A 1 279 ? -6.096 -13.246 28.340 1.00 81.81 279 ALA A CA 1
ATOM 2158 C C . ALA A 1 279 ? -6.869 -12.125 27.622 1.00 81.81 279 ALA A C 1
ATOM 2160 O O . ALA A 1 279 ? -8.090 -12.183 27.510 1.00 81.81 279 ALA A O 1
ATOM 2161 N N . GLU A 1 280 ? -6.165 -11.134 27.070 1.00 77.44 280 GLU A N 1
ATOM 2162 C CA . GLU A 1 280 ? -6.802 -10.036 26.333 1.00 77.44 280 GLU A CA 1
ATOM 2163 C C . GLU A 1 280 ? -7.431 -10.497 25.018 1.00 77.44 280 GLU A C 1
ATOM 2165 O O . GLU A 1 280 ? -8.460 -9.958 24.610 1.00 77.44 280 GLU A O 1
ATOM 2170 N N . ARG A 1 281 ? -6.845 -11.504 24.356 1.00 75.88 281 ARG A N 1
ATOM 2171 C CA . ARG A 1 281 ? -7.467 -12.113 23.171 1.00 75.88 281 ARG A CA 1
ATOM 2172 C C . ARG A 1 281 ? -8.794 -12.763 23.546 1.00 75.88 281 ARG A C 1
ATOM 2174 O O . ARG A 1 281 ? -9.802 -12.487 22.900 1.00 75.88 281 ARG A O 1
ATOM 2181 N N . GLN A 1 282 ? -8.811 -13.519 24.642 1.00 79.94 282 GLN A N 1
ATOM 2182 C CA . GLN A 1 282 ? -10.006 -14.203 25.130 1.00 79.94 282 GLN A CA 1
ATOM 2183 C C . GLN A 1 282 ? -11.140 -13.232 25.520 1.00 79.94 282 GLN A C 1
ATOM 2185 O O . GLN A 1 282 ? -12.321 -13.527 25.304 1.00 79.94 282 GLN A O 1
ATOM 2190 N N . ASP A 1 283 ? -10.808 -12.044 26.036 1.00 74.00 283 ASP A N 1
ATOM 2191 C CA . ASP A 1 283 ? -11.796 -10.999 26.342 1.00 74.00 283 ASP A CA 1
ATOM 2192 C C . ASP A 1 283 ? -12.467 -10.436 25.075 1.00 74.00 283 ASP A C 1
ATOM 2194 O O . ASP A 1 283 ? -13.689 -10.246 25.040 1.00 74.00 283 ASP A O 1
ATOM 2198 N N . VAL A 1 284 ? -11.692 -10.191 24.010 1.00 70.19 284 VAL A N 1
ATOM 2199 C CA . VAL A 1 284 ? -12.233 -9.716 22.722 1.00 70.19 284 VAL A CA 1
ATOM 2200 C C . VAL A 1 284 ? -13.122 -10.782 22.077 1.00 70.19 284 VAL A C 1
ATOM 2202 O O . VAL A 1 284 ? -14.206 -10.462 21.579 1.00 70.19 284 VAL A O 1
ATOM 2205 N N . GLU A 1 285 ? -12.708 -12.045 22.147 1.00 71.25 285 GLU A N 1
ATOM 2206 C CA . GLU A 1 285 ? -13.480 -13.193 21.661 1.00 71.25 285 GLU A CA 1
ATOM 2207 C C . GLU A 1 285 ? -14.831 -13.314 22.380 1.00 71.25 285 GLU A C 1
ATOM 2209 O O . GLU A 1 285 ? -15.884 -13.399 21.741 1.00 71.25 285 GLU A O 1
ATOM 2214 N N . THR A 1 286 ? -14.820 -13.228 23.714 1.00 74.94 286 THR A N 1
ATOM 2215 C CA . THR A 1 286 ? -16.038 -13.300 24.537 1.00 74.94 286 THR A CA 1
ATOM 2216 C C . THR A 1 286 ? -17.025 -12.194 24.163 1.00 74.94 286 THR A C 1
ATOM 2218 O O . THR A 1 286 ? -18.234 -12.425 24.092 1.00 74.94 286 THR A O 1
ATOM 2221 N N . PHE A 1 287 ? -16.528 -10.988 23.877 1.00 67.69 287 PHE A N 1
ATOM 2222 C CA . PHE A 1 287 ? -17.373 -9.884 23.432 1.00 67.69 287 PHE A CA 1
ATOM 2223 C C . PHE A 1 287 ? -18.023 -10.160 22.067 1.00 67.69 287 PHE A C 1
ATOM 2225 O O . PHE A 1 287 ? -19.213 -9.889 21.885 1.00 67.69 287 PHE A O 1
ATOM 2232 N N . ARG A 1 288 ? -17.272 -10.723 21.112 1.00 64.50 288 ARG A N 1
ATOM 2233 C CA . ARG A 1 288 ? -17.788 -11.066 19.779 1.00 64.50 288 ARG A CA 1
ATOM 2234 C C . ARG A 1 288 ? -18.908 -12.092 19.857 1.00 64.50 288 ARG A C 1
ATOM 2236 O O . ARG A 1 288 ? -19.918 -11.901 19.189 1.00 64.50 288 ARG A O 1
ATOM 2243 N N . ASP A 1 289 ? -18.764 -13.143 20.657 1.00 73.31 289 ASP A N 1
ATOM 2244 C CA . ASP A 1 289 ? -19.798 -14.180 20.781 1.00 73.31 289 ASP A CA 1
ATOM 2245 C C . ASP A 1 289 ? -21.138 -13.603 21.252 1.00 73.31 289 ASP A C 1
ATOM 2247 O O . ASP A 1 289 ? -22.205 -13.991 20.764 1.00 73.31 289 ASP A O 1
ATOM 2251 N N . VAL A 1 290 ? -21.086 -12.610 22.143 1.00 72.25 290 VAL A N 1
ATOM 2252 C CA . VAL A 1 290 ? -22.275 -11.883 22.601 1.00 72.25 290 VAL A CA 1
ATOM 2253 C C . VAL A 1 290 ? -22.896 -11.067 21.461 1.00 72.25 290 VAL A C 1
ATOM 2255 O O . VAL A 1 290 ? -24.105 -11.139 21.245 1.00 72.25 290 VAL A O 1
ATOM 2258 N N . VAL A 1 291 ? -22.091 -10.332 20.689 1.00 64.31 291 VAL A N 1
ATOM 2259 C CA . VAL A 1 291 ? -22.581 -9.490 19.577 1.00 64.31 291 VAL A CA 1
ATOM 2260 C C . VAL A 1 291 ? -23.068 -10.323 18.379 1.00 64.31 291 VAL A C 1
ATOM 2262 O O . VAL A 1 291 ? -24.129 -10.061 17.805 1.00 64.31 291 VAL A O 1
ATOM 2265 N N . GLY A 1 292 ? -22.325 -11.365 18.010 1.00 64.38 292 GLY A N 1
ATOM 2266 C CA . GLY A 1 292 ? -22.653 -12.291 16.926 1.00 64.38 292 GLY A CA 1
ATOM 2267 C C . GLY A 1 292 ? -23.933 -13.083 17.202 1.00 64.38 292 GLY A C 1
ATOM 2268 O O . GLY A 1 292 ? -24.767 -13.244 16.309 1.00 64.38 292 GLY A O 1
ATOM 2269 N N . GLY A 1 293 ? -24.149 -13.499 18.455 1.00 63.72 293 GLY A N 1
ATOM 2270 C CA . GLY A 1 293 ? -25.392 -14.150 18.878 1.00 63.72 293 GLY A CA 1
ATOM 2271 C C . GLY A 1 293 ? -26.628 -13.259 18.710 1.00 63.72 293 GLY A C 1
ATOM 2272 O O . GLY A 1 293 ? -27.681 -13.734 18.277 1.00 63.72 293 GLY A O 1
ATOM 2273 N N . CYS A 1 294 ? -26.499 -11.958 18.975 1.00 55.66 294 CYS A N 1
ATOM 2274 C CA . CYS A 1 294 ? -27.594 -10.997 18.825 1.00 55.66 294 CYS A CA 1
ATOM 2275 C C . CYS A 1 294 ? -27.935 -10.706 17.353 1.00 55.66 294 CYS A C 1
ATOM 2277 O O . CYS A 1 294 ? -29.108 -10.584 17.002 1.00 55.66 294 CYS A O 1
ATOM 2279 N N . THR A 1 295 ? -26.934 -10.640 16.470 1.00 52.50 295 THR A N 1
ATOM 2280 C CA . THR A 1 295 ? -27.145 -10.349 15.037 1.00 52.50 295 THR A CA 1
ATOM 2281 C C . THR A 1 295 ? -27.664 -11.556 14.247 1.00 52.50 295 THR A C 1
ATOM 2283 O O . THR A 1 295 ? -28.486 -11.390 13.341 1.00 52.50 295 THR A O 1
ATOM 2286 N N . GLY A 1 296 ? -27.268 -12.780 14.618 1.00 50.34 296 GLY A N 1
ATOM 2287 C CA . GLY A 1 296 ? -27.779 -14.018 14.016 1.00 50.34 296 GLY A CA 1
ATOM 2288 C C . GLY A 1 296 ? -29.271 -14.260 14.277 1.00 50.34 296 GLY A C 1
ATOM 2289 O O . GLY A 1 296 ? -29.975 -14.758 13.399 1.00 50.34 296 GLY A O 1
ATOM 2290 N N . PHE A 1 297 ? -29.785 -13.839 15.439 1.00 44.34 297 PHE A N 1
ATOM 2291 C CA . PHE A 1 297 ? -31.205 -13.983 15.784 1.00 44.34 297 PHE A CA 1
ATOM 2292 C C . PHE A 1 297 ? -32.123 -13.091 14.929 1.00 44.34 297 PHE A C 1
ATOM 2294 O O . PHE A 1 297 ? -33.264 -13.455 14.663 1.00 44.34 297 PHE A O 1
ATOM 2301 N N . VAL A 1 298 ? -31.623 -11.955 14.433 1.00 44.78 298 VAL A N 1
ATOM 2302 C CA . VAL A 1 298 ? -32.408 -11.024 13.601 1.00 44.78 298 VAL A CA 1
ATOM 2303 C C . VAL A 1 298 ? -32.460 -11.463 12.131 1.00 44.78 298 VAL A C 1
ATOM 2305 O O . VAL A 1 298 ? -33.443 -11.196 11.447 1.00 44.78 298 VAL A O 1
ATOM 2308 N N . ARG A 1 299 ? -31.456 -12.201 11.640 1.00 39.81 299 ARG A N 1
ATOM 2309 C CA . ARG A 1 299 ? -31.438 -12.724 10.258 1.00 39.81 299 ARG A CA 1
ATOM 2310 C C . ARG A 1 299 ? -32.308 -13.968 10.032 1.00 39.81 299 ARG A C 1
ATOM 2312 O O . ARG A 1 299 ? -32.530 -14.322 8.883 1.00 39.81 299 ARG A O 1
ATOM 2319 N N . GLY A 1 300 ? -32.793 -14.622 11.090 1.00 37.16 300 GLY A N 1
ATOM 2320 C CA . GLY A 1 300 ? -33.663 -15.806 11.000 1.00 37.16 300 GLY A CA 1
ATOM 2321 C C . GLY A 1 300 ? -35.167 -15.527 11.105 1.00 37.16 300 GLY A C 1
ATOM 2322 O O . GLY A 1 300 ? -35.948 -16.474 11.128 1.00 37.16 300 GLY A O 1
ATOM 2323 N N . VAL A 1 301 ? -35.578 -14.258 11.222 1.00 43.56 301 VAL A N 1
ATOM 2324 C CA . VAL A 1 301 ? -36.982 -13.852 11.458 1.00 43.56 301 VAL A CA 1
ATOM 2325 C C . VAL A 1 301 ? -37.507 -12.908 10.360 1.00 43.56 301 VAL A C 1
ATOM 2327 O O . VAL A 1 301 ? -38.597 -12.355 10.483 1.00 43.56 301 VAL A O 1
ATOM 2330 N N . VAL A 1 302 ? -36.764 -12.743 9.261 1.00 37.72 302 VAL A N 1
ATOM 2331 C CA . VAL A 1 302 ? -37.207 -11.996 8.069 1.00 37.72 302 VAL A CA 1
ATOM 2332 C C . VAL A 1 302 ? -37.142 -12.893 6.847 1.00 37.72 302 VAL A C 1
ATOM 2334 O O . VAL A 1 302 ? -36.080 -13.526 6.659 1.00 37.72 302 VAL A O 1
#